Protein AF-A0A959XUA3-F1 (afdb_monomer_lite)

Sequence (259 aa):
MNTTRIDRTRAARWTVGLLYMLFHSSCERPHPEQGYLHAAVDSLYTHSLHRAKLDRQALWRQVDIQLTDTSTRAHSHAILNTLVNGIDRHSALYPPGAVRERLQPATDRALTYPFSCRLLKDRIALVRVDGFMNGDSLSCGLFADSLQRAVLDLHAQRPIGWLIDLRSNTGGNMYPALAGLGPLLGCGDLGWDALPDGTRQAWWYCRAADHPEGADHITLVRSPVVLPDTLPAVVLIGQRTGSGGEALAMSFIGRPRTR

Radius of gyration: 32.91 Å; chains: 1; bounding box: 73×59×124 Å

Secondary structure (DSSP, 8-state):
---------------------------PPPPTTHHHHHHHHHHHHHH-TTGGG--HHHHHHHHHHH--TT--HHHHHHHHHHHHHHH-SS-----HHHHHHHT----SS----SEEEEEPGGGEEEEEE--B----HHHHHHHHHHHHHHHHHHHHT--SEEEEE-TT---B--HHHHHHHHHHH-SEEEEEEEPTTS-EEEEEES-GGGSTTTTTT----SS----SS---EEEE--TT--THHHHHHHTTTT-TTB-

Foldseek 3Di:
DDDDDDDDDDDDDDDPDDPPPPPPPPPPPPQPCLVVLLVLLVVCLVADLCNVVDDSVVLSVQLVVQDDNPDDPVSSVVSSQVVQVVRDPPGGDDDPVRVCVLAPAPPPDPLDAQWDWDQDPQQEIEIEHAADADHPPVNLVCLLVVLLVSVVVSVVVPGQEYEYELARHLYHPLLSVCSNCDQQLDFFFLAWDQGSVRDTHTDTADQQVPYPVHPDRHHSDNDGDHDPDNHAYEYDYHPNQHDSSVSNVSSCVPRPNYD

pLDDT: mean 81.21, std 19.27, range [29.3, 98.56]

Structure (mmCIF, N/CA/C/O backbone):
data_AF-A0A959XUA3-F1
#
_entry.id   AF-A0A959XUA3-F1
#
loop_
_atom_site.group_PDB
_atom_site.id
_atom_site.type_symbol
_atom_site.label_atom_id
_atom_site.label_alt_id
_atom_site.label_comp_id
_atom_site.label_asym_id
_atom_site.label_entity_id
_atom_site.label_seq_id
_atom_site.pdbx_PDB_ins_code
_atom_site.Cartn_x
_atom_site.Cartn_y
_atom_site.Cartn_z
_atom_site.occupancy
_atom_site.B_iso_or_equiv
_atom_site.auth_seq_id
_atom_site.auth_comp_id
_atom_site.auth_asym_id
_atom_site.auth_atom_id
_atom_site.pdbx_PDB_model_num
ATOM 1 N N . MET A 1 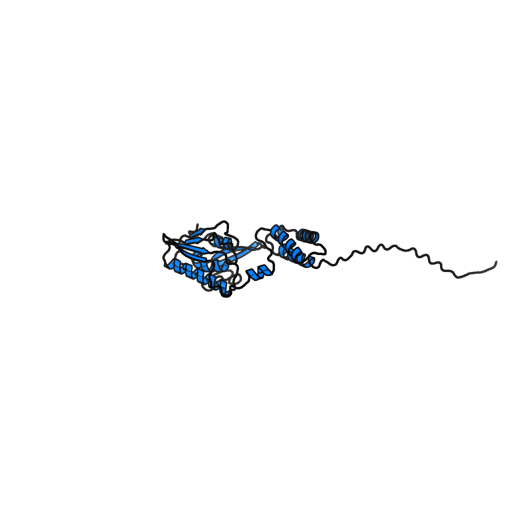1 ? 51.009 -44.092 -96.873 1.00 34.31 1 MET A N 1
ATOM 2 C CA . MET A 1 1 ? 52.476 -44.130 -96.689 1.00 34.31 1 MET A CA 1
ATOM 3 C C . MET A 1 1 ? 52.918 -42.779 -96.156 1.00 34.31 1 MET A C 1
ATOM 5 O O . MET A 1 1 ? 52.567 -41.800 -96.792 1.00 34.31 1 MET A O 1
ATOM 9 N N . ASN A 1 2 ? 53.664 -42.782 -95.040 1.00 32.38 2 ASN A N 1
ATOM 10 C CA . ASN A 1 2 ? 54.439 -41.674 -94.449 1.00 32.38 2 ASN A CA 1
ATOM 11 C C . ASN A 1 2 ? 53.681 -40.409 -94.000 1.00 32.38 2 ASN A C 1
ATOM 13 O O . ASN A 1 2 ? 52.844 -39.901 -94.723 1.00 32.38 2 ASN A O 1
ATOM 17 N N . THR A 1 3 ? 53.940 -39.740 -92.877 1.00 35.03 3 THR A N 1
ATOM 18 C CA . THR A 1 3 ? 54.674 -39.949 -91.610 1.00 35.03 3 THR A CA 1
ATOM 19 C C . THR A 1 3 ? 54.423 -38.650 -90.823 1.00 35.03 3 THR A C 1
ATOM 21 O O . THR A 1 3 ? 54.526 -37.576 -91.402 1.00 35.03 3 THR A O 1
ATOM 24 N N . THR A 1 4 ? 54.130 -38.759 -89.526 1.00 36.88 4 THR A N 1
ATOM 25 C CA . THR A 1 4 ? 54.671 -37.919 -88.433 1.00 36.88 4 THR A CA 1
ATOM 26 C C . THR A 1 4 ? 54.657 -36.379 -88.552 1.00 36.88 4 THR A C 1
ATOM 28 O O . THR A 1 4 ? 55.478 -35.802 -89.253 1.00 36.88 4 THR A O 1
ATOM 31 N N . ARG A 1 5 ? 53.929 -35.701 -87.648 1.00 35.62 5 ARG A N 1
ATOM 32 C CA . ARG A 1 5 ? 54.554 -34.884 -86.580 1.00 35.62 5 ARG A CA 1
ATOM 33 C C . ARG A 1 5 ? 53.536 -34.363 -85.564 1.00 35.62 5 ARG A C 1
ATOM 35 O O . ARG A 1 5 ? 52.609 -33.638 -85.895 1.00 35.62 5 ARG A O 1
ATOM 42 N N . ILE A 1 6 ? 53.781 -34.734 -84.312 1.00 36.62 6 ILE A N 1
ATOM 43 C CA . ILE A 1 6 ? 53.296 -34.058 -83.112 1.00 36.62 6 ILE A CA 1
ATOM 44 C C . ILE A 1 6 ? 54.138 -32.790 -82.959 1.00 36.62 6 ILE A C 1
ATOM 46 O O . ILE A 1 6 ? 55.366 -32.892 -82.965 1.00 36.62 6 ILE A O 1
ATOM 50 N N . ASP A 1 7 ? 53.497 -31.637 -82.779 1.00 38.50 7 ASP A N 1
ATOM 51 C CA . ASP A 1 7 ? 54.148 -30.459 -82.209 1.00 38.50 7 ASP A CA 1
ATOM 52 C C . ASP A 1 7 ? 53.402 -30.010 -80.949 1.00 38.50 7 ASP A C 1
ATOM 54 O O . ASP A 1 7 ? 52.170 -29.981 -80.888 1.00 38.50 7 ASP A O 1
ATOM 58 N N . ARG A 1 8 ? 54.187 -29.744 -79.907 1.00 36.44 8 ARG A N 1
ATOM 59 C CA . ARG A 1 8 ? 53.759 -29.290 -78.587 1.00 36.44 8 ARG A CA 1
ATOM 60 C C . ARG A 1 8 ? 53.860 -27.765 -78.558 1.00 36.44 8 ARG A C 1
ATOM 62 O O . ARG A 1 8 ? 54.691 -27.174 -79.226 1.00 36.44 8 ARG A O 1
ATOM 69 N N . THR A 1 9 ? 53.128 -27.166 -77.622 1.00 35.72 9 THR A N 1
ATOM 70 C CA . THR A 1 9 ? 53.248 -25.775 -77.140 1.00 35.72 9 THR A CA 1
ATOM 71 C C . THR A 1 9 ? 52.466 -24.699 -77.905 1.00 35.72 9 THR A C 1
ATOM 73 O O . THR A 1 9 ? 52.917 -24.115 -78.878 1.00 35.72 9 THR A O 1
ATOM 76 N N . ARG A 1 10 ? 51.322 -24.295 -77.340 1.00 36.25 10 ARG A N 1
ATOM 77 C CA . ARG A 1 10 ? 51.221 -23.050 -76.557 1.00 36.25 10 ARG A CA 1
ATOM 78 C C . ARG A 1 10 ? 49.874 -22.993 -75.840 1.00 36.25 10 ARG A C 1
ATOM 80 O O . ARG A 1 10 ? 48.814 -23.085 -76.445 1.00 36.25 10 ARG A O 1
ATOM 87 N N . ALA A 1 11 ? 49.956 -22.873 -74.520 1.00 35.47 11 ALA A N 1
ATOM 88 C CA . ALA A 1 11 ? 48.831 -22.663 -73.631 1.00 35.47 11 ALA A CA 1
ATOM 89 C C . ALA A 1 11 ? 48.226 -21.272 -73.868 1.00 35.47 11 ALA A C 1
ATOM 91 O O . ALA A 1 11 ? 48.918 -20.268 -73.716 1.00 35.47 11 ALA A O 1
ATOM 92 N N . ALA A 1 12 ? 46.934 -21.218 -74.179 1.00 35.31 12 ALA A N 1
ATOM 93 C CA . ALA A 1 12 ? 46.125 -20.014 -74.055 1.00 35.31 12 ALA A CA 1
ATOM 94 C C . ALA A 1 12 ? 45.038 -20.301 -73.016 1.00 35.31 12 ALA A C 1
ATOM 96 O O . ALA A 1 12 ? 44.055 -20.994 -73.274 1.00 35.31 12 ALA A O 1
ATOM 97 N N . ARG A 1 13 ? 45.294 -19.826 -71.796 1.00 32.19 13 ARG A N 1
ATOM 98 C CA . ARG A 1 13 ? 44.347 -19.806 -70.685 1.00 32.19 13 ARG A CA 1
ATOM 99 C C . ARG A 1 13 ? 43.226 -18.828 -71.035 1.00 32.19 13 ARG A C 1
ATOM 101 O O . ARG A 1 13 ? 43.488 -17.636 -71.138 1.00 32.19 13 ARG A O 1
ATOM 108 N N . TRP A 1 14 ? 41.999 -19.320 -71.157 1.00 29.30 14 TRP A N 1
ATOM 109 C CA . TRP A 1 14 ? 40.799 -18.492 -71.064 1.00 29.30 14 TRP A CA 1
ATOM 110 C C . TRP A 1 14 ? 40.029 -18.927 -69.827 1.00 29.30 14 TRP A C 1
ATOM 112 O O . TRP A 1 14 ? 39.285 -19.903 -69.825 1.00 29.30 14 TRP A O 1
ATOM 122 N N . THR A 1 15 ? 40.300 -18.219 -68.737 1.00 30.59 15 THR A N 1
ATOM 123 C CA . THR A 1 15 ? 39.572 -18.313 -67.478 1.00 30.59 15 THR A CA 1
ATOM 124 C C . THR A 1 15 ? 38.251 -17.570 -67.671 1.00 30.59 15 THR A C 1
ATOM 126 O O . THR A 1 15 ? 38.231 -16.342 -67.705 1.00 30.59 15 THR A O 1
ATOM 129 N N . VAL A 1 16 ? 37.148 -18.297 -67.843 1.00 35.12 16 VAL A N 1
ATOM 130 C CA . VAL A 1 16 ? 35.806 -17.707 -67.757 1.00 35.12 16 VAL A CA 1
ATOM 131 C C . VAL A 1 16 ? 35.557 -17.404 -66.282 1.00 35.12 16 VAL A C 1
ATOM 133 O O . VAL A 1 16 ? 35.448 -18.312 -65.459 1.00 35.12 16 VAL A O 1
ATOM 136 N N . GLY A 1 17 ? 35.577 -16.117 -65.940 1.00 29.42 17 GLY A N 1
ATOM 137 C CA . GLY A 1 17 ? 35.373 -15.624 -64.584 1.00 29.42 17 GLY A CA 1
ATOM 138 C C . GLY A 1 17 ? 33.945 -15.880 -64.116 1.00 29.42 17 GLY A C 1
ATOM 139 O O . GLY A 1 17 ? 32.999 -15.297 -64.640 1.00 29.42 17 GLY A O 1
ATOM 140 N N . LEU A 1 18 ? 33.803 -16.734 -63.103 1.00 31.31 18 LEU A N 1
ATOM 141 C CA . LEU A 1 18 ? 32.608 -16.799 -62.273 1.00 31.31 18 LEU A CA 1
ATOM 142 C C . LEU A 1 18 ? 32.546 -15.495 -61.464 1.00 31.31 18 LEU A C 1
ATOM 144 O O . LEU A 1 18 ? 33.343 -15.286 -60.548 1.00 31.31 18 LEU A O 1
ATOM 148 N N . LEU A 1 19 ? 31.622 -14.601 -61.811 1.00 31.19 19 LEU A N 1
ATOM 149 C CA . LEU A 1 19 ? 31.290 -13.445 -60.985 1.00 31.19 19 LEU A CA 1
ATOM 150 C C . LEU A 1 19 ? 30.537 -13.958 -59.748 1.00 31.19 19 LEU A C 1
ATOM 152 O O . LEU A 1 19 ? 29.314 -14.068 -59.749 1.00 31.19 19 LEU A O 1
ATOM 156 N N . TYR A 1 20 ? 31.271 -14.316 -58.695 1.00 30.88 20 TYR A N 1
ATOM 157 C CA . TYR A 1 20 ? 30.694 -14.483 -57.364 1.00 30.88 20 TYR A CA 1
ATOM 158 C C . TYR A 1 20 ? 30.266 -13.090 -56.884 1.00 30.88 20 TYR A C 1
ATOM 160 O O . TYR A 1 20 ? 31.080 -12.319 -56.375 1.00 30.88 20 TYR A O 1
ATOM 168 N N . MET A 1 21 ? 28.988 -12.743 -57.058 1.00 34.41 21 MET A N 1
ATOM 169 C CA . MET A 1 21 ? 28.372 -11.714 -56.223 1.00 34.41 21 MET A CA 1
ATOM 170 C C . MET A 1 21 ? 28.338 -12.265 -54.798 1.00 34.41 21 MET A C 1
ATOM 172 O O . MET A 1 21 ? 27.413 -12.968 -54.398 1.00 34.41 21 MET A O 1
ATOM 176 N N . LEU A 1 22 ? 29.396 -11.980 -54.041 1.00 35.81 22 LEU A N 1
ATOM 177 C CA . LEU A 1 22 ? 29.378 -12.075 -52.593 1.00 35.81 22 LEU A CA 1
ATOM 178 C C . LEU A 1 22 ? 28.362 -11.042 -52.102 1.00 35.81 22 LEU A C 1
ATOM 180 O O . LEU A 1 22 ? 28.704 -9.876 -51.908 1.00 35.81 22 LEU A O 1
ATOM 184 N N . PHE A 1 23 ? 27.116 -11.471 -51.891 1.00 37.84 23 PHE A N 1
ATOM 185 C CA . PHE A 1 23 ? 26.279 -10.837 -50.885 1.00 37.84 23 PHE A CA 1
ATOM 186 C C . PHE A 1 23 ? 27.054 -10.955 -49.574 1.00 37.84 23 PHE A C 1
ATOM 188 O O . PHE A 1 23 ? 27.059 -11.997 -48.923 1.00 37.84 23 PHE A O 1
ATOM 195 N N . HIS A 1 24 ? 27.776 -9.895 -49.219 1.00 39.16 24 HIS A N 1
ATOM 196 C CA . HIS A 1 24 ? 28.135 -9.675 -47.836 1.00 39.16 24 HIS A CA 1
ATOM 197 C C . HIS A 1 24 ? 26.801 -9.479 -47.124 1.00 39.16 24 HIS A C 1
ATOM 199 O O . HIS A 1 24 ? 26.253 -8.381 -47.102 1.00 39.16 24 HIS A O 1
ATOM 205 N N . SER A 1 25 ? 26.248 -10.558 -46.570 1.00 45.44 25 SER A N 1
ATOM 206 C CA . SER A 1 25 ? 25.481 -10.424 -45.344 1.00 45.44 25 SER A CA 1
ATOM 207 C C . SER A 1 25 ? 26.453 -9.795 -44.362 1.00 45.44 25 SER A C 1
ATOM 209 O O . SER A 1 25 ? 27.288 -10.482 -43.772 1.00 45.44 25 SER A O 1
ATOM 211 N N . SER A 1 26 ? 26.427 -8.466 -44.287 1.00 45.19 26 SER A N 1
ATOM 212 C CA . SER A 1 26 ? 27.006 -7.729 -43.185 1.00 45.19 26 SER A CA 1
ATOM 213 C C . SER A 1 26 ? 26.464 -8.413 -41.944 1.00 45.19 26 SER A C 1
ATOM 215 O O . SER A 1 26 ? 25.271 -8.345 -41.660 1.00 45.19 26 SER A O 1
ATOM 217 N N . CYS A 1 27 ? 27.313 -9.161 -41.248 1.00 48.88 27 CYS A N 1
ATOM 218 C CA . CYS A 1 27 ? 27.027 -9.538 -39.881 1.00 48.88 27 CYS A CA 1
ATOM 219 C C . CYS A 1 27 ? 27.139 -8.223 -39.106 1.00 48.88 27 CYS A C 1
ATOM 221 O O . CYS A 1 27 ? 28.194 -7.917 -38.548 1.00 48.88 27 CYS A O 1
ATOM 223 N N . GLU A 1 28 ? 26.111 -7.375 -39.214 1.00 59.19 28 GLU A N 1
ATOM 224 C CA . GLU A 1 28 ? 25.982 -6.167 -38.417 1.00 59.19 28 GLU A CA 1
ATOM 225 C C . GLU A 1 28 ? 26.129 -6.622 -36.975 1.00 59.19 28 GLU A C 1
ATOM 227 O O . GLU A 1 28 ? 25.397 -7.491 -36.492 1.00 59.19 28 GLU A O 1
ATOM 232 N N . ARG A 1 29 ? 27.181 -6.137 -36.313 1.00 62.31 29 ARG A N 1
ATOM 233 C CA . ARG A 1 29 ? 27.349 -6.432 -34.897 1.00 62.31 29 ARG A CA 1
ATOM 234 C C . ARG A 1 29 ? 26.120 -5.853 -34.197 1.00 62.31 29 ARG A C 1
ATOM 236 O O . ARG A 1 29 ? 25.813 -4.690 -34.460 1.00 62.31 29 ARG A O 1
ATOM 243 N N . PRO A 1 30 ? 25.446 -6.623 -33.325 1.00 68.38 30 PRO A N 1
ATOM 244 C CA . PRO A 1 30 ? 24.307 -6.121 -32.572 1.00 68.38 30 PRO A CA 1
ATOM 245 C C . PRO A 1 30 ? 24.673 -4.791 -31.920 1.00 68.38 30 PRO A C 1
ATOM 247 O O . PRO A 1 30 ? 25.758 -4.675 -31.336 1.00 68.38 30 PRO A O 1
ATOM 250 N N . HIS A 1 31 ? 23.795 -3.792 -32.032 1.00 77.06 31 HIS A N 1
ATOM 251 C CA . HIS A 1 31 ? 24.018 -2.506 -31.379 1.00 77.06 31 HIS A CA 1
ATOM 252 C C . HIS A 1 31 ? 24.284 -2.761 -29.879 1.00 77.06 31 HIS A C 1
ATOM 254 O O . HIS A 1 31 ? 23.553 -3.549 -29.273 1.00 77.06 31 HIS A O 1
ATOM 260 N N . PRO A 1 32 ? 25.288 -2.131 -29.236 1.00 80.38 32 PRO A N 1
ATOM 261 C CA . PRO A 1 32 ? 25.652 -2.440 -27.846 1.00 80.38 32 PRO A CA 1
ATOM 262 C C . PRO A 1 32 ? 24.484 -2.338 -26.852 1.00 80.38 32 PRO A C 1
ATOM 264 O O . PRO A 1 32 ? 24.425 -3.066 -25.862 1.00 80.38 32 PRO A O 1
ATOM 267 N N . GLU A 1 33 ? 23.525 -1.453 -27.132 1.00 89.12 33 GLU A N 1
ATOM 268 C CA . GLU A 1 33 ? 22.308 -1.280 -26.329 1.00 89.12 33 GLU A CA 1
ATOM 269 C C . GLU A 1 33 ? 21.193 -2.295 -26.641 1.00 89.12 33 GLU A C 1
ATOM 271 O O . GLU A 1 33 ? 20.308 -2.485 -25.809 1.00 89.12 33 GLU A O 1
ATOM 276 N N . GLN A 1 34 ? 21.226 -2.974 -27.793 1.00 90.31 34 GLN A N 1
ATOM 277 C CA . GLN A 1 34 ? 20.182 -3.919 -28.204 1.00 90.31 34 GLN A CA 1
ATOM 278 C C . GLN A 1 34 ? 20.060 -5.075 -27.212 1.00 90.31 34 GLN A C 1
ATOM 280 O O . GLN A 1 34 ? 18.968 -5.360 -26.728 1.00 90.31 34 GLN A O 1
ATOM 285 N N . GLY A 1 35 ? 21.191 -5.673 -26.821 1.00 90.44 35 GLY A N 1
ATOM 286 C CA . GLY A 1 35 ? 21.201 -6.751 -25.829 1.00 90.44 35 GLY A CA 1
ATOM 287 C C . GLY A 1 35 ? 20.633 -6.317 -24.473 1.00 90.44 35 GLY A C 1
ATOM 288 O O . GLY A 1 35 ? 19.910 -7.077 -23.835 1.00 90.44 35 GLY A O 1
ATOM 289 N N . TYR A 1 36 ? 20.893 -5.074 -24.054 1.00 90.56 36 TYR A N 1
ATOM 290 C CA . TYR A 1 36 ? 20.319 -4.521 -22.826 1.00 90.56 36 TYR A CA 1
ATOM 291 C C . TYR A 1 36 ? 18.796 -4.363 -22.918 1.00 90.56 36 TYR A C 1
ATOM 293 O O . TYR A 1 36 ? 18.078 -4.757 -21.999 1.00 90.56 36 TYR A O 1
ATOM 301 N N . LEU A 1 37 ? 18.297 -3.807 -24.023 1.00 93.56 37 LEU A N 1
ATOM 302 C CA . LEU A 1 37 ? 16.865 -3.594 -24.222 1.00 93.56 37 LEU A CA 1
ATOM 303 C C . LEU A 1 37 ? 16.107 -4.916 -24.377 1.00 93.56 37 LEU A C 1
ATOM 305 O O . LEU A 1 37 ? 15.034 -5.071 -23.796 1.00 93.56 37 LEU A O 1
ATOM 309 N N . HIS A 1 38 ? 16.672 -5.890 -25.094 1.00 94.62 38 HIS A N 1
ATOM 310 C CA . HIS A 1 38 ? 16.084 -7.225 -25.221 1.00 94.62 38 HIS A CA 1
ATOM 311 C C . HIS A 1 38 ? 16.020 -7.940 -23.872 1.00 94.62 38 HIS A C 1
ATOM 313 O O . HIS A 1 38 ? 14.965 -8.466 -23.532 1.00 94.62 38 HIS A O 1
ATOM 319 N N . ALA A 1 39 ? 17.080 -7.875 -23.059 1.00 93.00 39 ALA A N 1
ATOM 320 C CA . ALA A 1 39 ? 17.069 -8.433 -21.705 1.00 93.00 39 ALA A CA 1
ATOM 321 C C . ALA A 1 39 ? 16.018 -7.763 -20.798 1.00 93.00 39 ALA A C 1
ATOM 323 O O . ALA A 1 39 ? 15.366 -8.432 -19.994 1.00 93.00 39 ALA A O 1
ATOM 324 N N . ALA A 1 40 ? 15.807 -6.451 -20.940 1.00 92.44 40 ALA A N 1
ATOM 325 C CA . ALA A 1 40 ? 14.754 -5.745 -20.215 1.00 92.44 40 ALA A CA 1
ATOM 326 C C . ALA A 1 40 ? 13.347 -6.182 -20.665 1.00 92.44 40 ALA A C 1
ATOM 328 O O . ALA A 1 40 ? 12.490 -6.432 -19.817 1.00 92.44 40 ALA A O 1
ATOM 329 N N . VAL A 1 41 ? 13.116 -6.345 -21.974 1.00 94.06 41 VAL A N 1
ATOM 330 C CA . VAL A 1 41 ? 11.865 -6.911 -22.517 1.00 94.06 41 VAL A CA 1
ATOM 331 C C . VAL A 1 41 ? 11.640 -8.339 -22.014 1.00 94.06 41 VAL A C 1
ATOM 333 O O . VAL A 1 41 ? 10.515 -8.699 -21.673 1.00 94.06 41 VAL A O 1
ATOM 336 N N . ASP A 1 42 ? 12.696 -9.141 -21.907 1.00 94.00 42 ASP A N 1
ATOM 337 C CA . ASP A 1 42 ? 12.614 -10.517 -21.416 1.00 94.00 42 ASP A CA 1
ATOM 338 C C . ASP A 1 42 ? 12.193 -10.581 -19.955 1.00 94.00 42 ASP A C 1
ATOM 340 O O . ASP A 1 42 ? 11.323 -11.374 -19.591 1.00 94.00 42 ASP A O 1
ATOM 344 N N . SER A 1 43 ? 12.778 -9.720 -19.123 1.00 91.50 43 SER A N 1
ATOM 345 C CA . SER A 1 43 ? 12.394 -9.584 -17.721 1.00 91.50 43 SER A CA 1
ATOM 346 C C . SER A 1 43 ? 10.932 -9.144 -17.599 1.00 91.50 43 SER A C 1
ATOM 348 O O . SER A 1 43 ? 10.146 -9.775 -16.891 1.00 91.50 43 SER A O 1
ATOM 350 N N . LEU A 1 44 ? 10.534 -8.132 -18.372 1.00 89.69 44 LEU A N 1
ATOM 351 C CA . LEU A 1 44 ? 9.167 -7.622 -18.409 1.00 89.69 44 LEU A CA 1
ATOM 352 C C . LEU A 1 44 ? 8.161 -8.708 -18.809 1.00 89.69 44 LEU A C 1
ATOM 354 O O . LEU A 1 44 ? 7.152 -8.895 -18.135 1.00 89.69 44 LEU A O 1
ATOM 358 N N . TYR A 1 45 ? 8.462 -9.477 -19.855 1.00 90.62 45 TYR A N 1
ATOM 359 C CA . TYR A 1 45 ? 7.631 -10.595 -20.294 1.00 90.62 45 TYR A CA 1
ATOM 360 C C . TYR A 1 45 ? 7.556 -11.711 -19.243 1.00 90.62 45 TYR A C 1
ATOM 362 O O . TYR A 1 45 ? 6.484 -12.256 -18.991 1.00 90.62 45 TYR A O 1
ATOM 370 N N . THR A 1 46 ? 8.680 -12.049 -18.610 1.00 89.06 46 THR A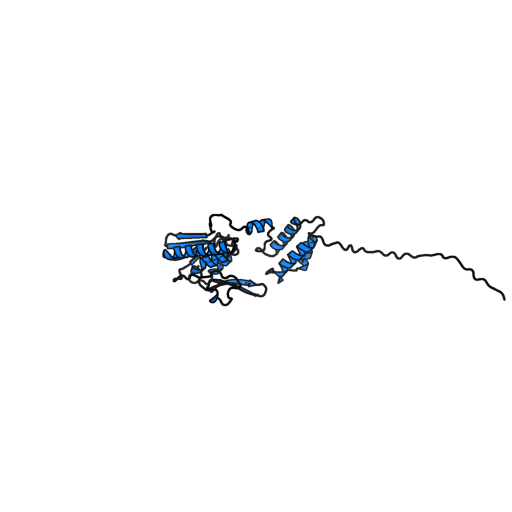 N 1
ATOM 371 C CA . THR A 1 46 ? 8.759 -13.153 -17.640 1.00 89.06 46 THR A CA 1
ATOM 372 C C . THR A 1 46 ? 7.948 -12.863 -16.377 1.00 89.06 46 THR A C 1
ATOM 374 O O . THR A 1 46 ? 7.256 -13.751 -15.869 1.00 89.06 46 THR A O 1
ATOM 377 N N . HIS A 1 47 ? 8.004 -11.623 -15.885 1.00 86.88 47 HIS A N 1
ATOM 378 C CA . HIS A 1 47 ? 7.454 -11.250 -14.580 1.00 86.88 47 HIS A CA 1
ATOM 379 C C . HIS A 1 47 ? 6.128 -10.480 -14.641 1.00 86.88 47 HIS A C 1
ATOM 381 O O . HIS A 1 47 ? 5.475 -10.337 -13.610 1.00 86.88 47 HIS A O 1
ATOM 387 N N . SER A 1 48 ? 5.691 -9.999 -15.810 1.00 88.06 48 SER A N 1
ATOM 388 C CA . SER A 1 48 ? 4.425 -9.266 -15.915 1.00 88.06 48 SER A CA 1
ATOM 389 C C . SER A 1 48 ? 3.216 -10.157 -15.608 1.00 88.06 48 SER A C 1
ATOM 391 O O . SER A 1 48 ? 3.048 -11.239 -16.177 1.00 88.06 48 SER A O 1
ATOM 393 N N . LEU A 1 49 ? 2.289 -9.638 -14.795 1.00 86.31 49 LEU A N 1
ATOM 394 C CA . LEU A 1 49 ? 0.951 -10.217 -14.607 1.00 86.31 49 LEU A CA 1
ATOM 395 C C . LEU A 1 49 ? 0.163 -10.299 -15.924 1.00 86.31 49 LEU A C 1
ATOM 397 O O . LEU A 1 49 ? -0.735 -11.126 -16.077 1.00 86.31 49 LEU A O 1
ATOM 401 N N . HIS A 1 50 ? 0.503 -9.459 -16.901 1.00 87.19 50 HIS A N 1
ATOM 402 C CA . HIS A 1 50 ? -0.131 -9.418 -18.212 1.00 87.19 50 HIS A CA 1
ATOM 403 C C . HIS A 1 50 ? 0.632 -10.203 -19.280 1.00 87.19 50 HIS A C 1
ATOM 405 O O . HIS A 1 50 ? 0.259 -10.116 -20.447 1.00 87.19 50 HIS A O 1
ATOM 411 N N . ARG A 1 51 ? 1.635 -11.017 -18.913 1.00 87.06 51 ARG A N 1
ATOM 412 C CA . ARG A 1 51 ? 2.489 -11.772 -19.853 1.00 87.06 51 ARG A CA 1
ATOM 413 C C . ARG A 1 51 ? 1.733 -12.522 -20.950 1.00 87.06 51 ARG A C 1
ATOM 415 O O . ARG A 1 51 ? 2.169 -12.526 -22.090 1.00 87.06 51 ARG A O 1
ATOM 422 N N . ALA A 1 52 ? 0.566 -13.092 -20.635 1.00 88.06 52 ALA A N 1
ATOM 423 C CA . ALA A 1 52 ? -0.257 -13.835 -21.594 1.00 88.06 52 ALA A CA 1
ATOM 424 C C . ALA A 1 52 ? -0.843 -12.961 -22.722 1.00 88.06 52 ALA A C 1
ATOM 426 O O . ALA A 1 52 ? -1.302 -13.487 -23.730 1.00 88.06 52 ALA A O 1
ATOM 427 N N . LYS A 1 53 ? -0.857 -11.635 -22.545 1.00 88.38 53 LYS A N 1
ATOM 428 C CA . LYS A 1 53 ? -1.314 -10.645 -23.530 1.00 88.38 53 LYS A CA 1
ATOM 429 C C . LYS A 1 53 ? -0.157 -9.971 -24.271 1.00 88.38 53 LYS A C 1
ATOM 431 O O . LYS A 1 53 ? -0.407 -9.160 -25.158 1.00 88.38 53 LYS A O 1
ATOM 436 N N . LEU A 1 54 ? 1.087 -10.250 -23.884 1.00 90.75 54 LEU A N 1
ATOM 437 C CA . LEU A 1 54 ? 2.269 -9.652 -24.489 1.00 90.75 54 LEU A CA 1
ATOM 438 C C . LEU A 1 54 ? 2.783 -10.550 -25.617 1.00 90.75 54 LEU A C 1
ATOM 440 O O . LEU A 1 54 ? 2.823 -11.768 -25.482 1.00 90.75 54 LEU A O 1
ATOM 444 N N . ASP A 1 55 ? 3.233 -9.941 -26.712 1.00 93.56 55 ASP A N 1
ATOM 445 C CA . ASP A 1 55 ? 4.017 -10.619 -27.745 1.00 93.56 55 ASP A CA 1
ATOM 446 C C . ASP A 1 55 ? 5.475 -10.175 -27.599 1.00 93.56 55 ASP A C 1
ATOM 448 O O . ASP A 1 55 ? 5.852 -9.063 -27.977 1.00 93.56 55 ASP A O 1
ATOM 452 N N . ARG A 1 56 ? 6.302 -11.056 -27.027 1.00 94.38 56 ARG A N 1
ATOM 453 C CA . ARG A 1 56 ? 7.728 -10.796 -26.785 1.00 94.38 56 ARG A CA 1
ATOM 454 C C . ARG A 1 56 ? 8.472 -10.428 -28.069 1.00 94.38 56 ARG A C 1
ATOM 456 O O . ARG A 1 56 ? 9.284 -9.507 -28.059 1.00 94.38 56 ARG A O 1
ATOM 463 N N . GLN A 1 57 ? 8.180 -11.106 -29.178 1.00 95.19 57 GLN A N 1
ATOM 464 C CA . GLN A 1 57 ? 8.861 -10.855 -30.445 1.00 95.19 57 GLN A CA 1
ATOM 465 C C . GLN A 1 57 ? 8.402 -9.535 -31.076 1.00 95.19 57 GLN A C 1
ATOM 467 O O . GLN A 1 57 ? 9.195 -8.840 -31.712 1.00 95.19 57 GLN A O 1
ATOM 472 N N . ALA A 1 58 ? 7.135 -9.153 -30.904 1.00 94.12 58 ALA A N 1
ATOM 473 C CA . ALA A 1 58 ? 6.668 -7.823 -31.287 1.00 94.12 58 ALA A CA 1
ATOM 474 C C . ALA A 1 58 ? 7.328 -6.715 -30.449 1.00 94.12 58 ALA A C 1
ATOM 476 O O . ALA A 1 58 ? 7.741 -5.708 -31.020 1.00 94.12 58 ALA A O 1
ATOM 477 N N . LEU A 1 59 ? 7.489 -6.912 -29.136 1.00 93.62 59 LEU A N 1
ATOM 478 C CA . LEU A 1 59 ? 8.165 -5.951 -28.254 1.00 93.62 59 LEU A CA 1
ATOM 479 C C . LEU A 1 59 ? 9.645 -5.774 -28.623 1.00 93.62 59 LEU A C 1
ATOM 481 O O . LEU A 1 59 ? 10.117 -4.642 -28.712 1.00 93.62 59 LEU A O 1
ATOM 485 N N . TRP A 1 60 ? 10.367 -6.860 -28.919 1.00 94.56 60 TRP A N 1
ATOM 486 C CA . TRP A 1 60 ? 11.733 -6.767 -29.447 1.00 94.56 60 TRP A CA 1
ATOM 487 C C . TRP A 1 60 ? 11.796 -5.991 -30.765 1.00 94.56 60 TRP A C 1
ATOM 489 O O . TRP A 1 60 ? 12.606 -5.080 -30.894 1.00 94.56 60 TRP A O 1
ATOM 499 N N . ARG A 1 61 ? 10.890 -6.259 -31.715 1.00 94.44 61 ARG A N 1
ATOM 500 C CA . ARG A 1 61 ? 10.839 -5.496 -32.976 1.00 94.44 61 ARG A CA 1
ATOM 501 C C . ARG A 1 61 ? 10.558 -4.008 -32.753 1.00 94.44 61 ARG A C 1
ATOM 503 O O . ARG A 1 61 ? 11.140 -3.175 -33.440 1.00 94.44 61 ARG A O 1
ATOM 510 N N . GLN A 1 62 ? 9.688 -3.659 -31.802 1.00 91.69 62 GLN A N 1
ATOM 511 C CA . GLN A 1 62 ? 9.429 -2.259 -31.442 1.00 91.69 62 GLN A CA 1
ATOM 512 C C . GLN A 1 62 ? 10.670 -1.565 -30.877 1.00 91.69 62 GLN A C 1
ATOM 514 O O . GLN A 1 62 ? 10.883 -0.388 -31.164 1.00 91.69 62 GLN A O 1
ATOM 519 N N . VAL A 1 63 ? 11.471 -2.278 -30.083 1.00 93.25 63 VAL A N 1
ATOM 520 C CA . VAL A 1 63 ? 12.774 -1.797 -29.610 1.00 93.25 63 VAL A CA 1
ATOM 521 C C . VAL A 1 63 ? 13.720 -1.580 -30.788 1.00 93.25 63 VAL A C 1
ATOM 523 O O . VAL A 1 63 ? 14.287 -0.500 -30.916 1.00 93.25 63 VAL A O 1
ATOM 526 N N . ASP A 1 64 ? 13.862 -2.582 -31.656 1.00 92.62 64 ASP A N 1
ATOM 527 C CA . ASP A 1 64 ? 14.845 -2.568 -32.742 1.00 92.62 64 ASP A CA 1
ATOM 528 C C . ASP A 1 64 ? 14.589 -1.432 -33.740 1.00 92.62 64 ASP A C 1
ATOM 530 O O . ASP A 1 64 ? 15.529 -0.771 -34.166 1.00 92.62 64 ASP A O 1
ATOM 534 N N . ILE A 1 65 ? 13.322 -1.137 -34.056 1.00 92.88 65 ILE A N 1
ATOM 535 C CA . ILE A 1 65 ? 12.944 -0.030 -34.956 1.00 92.88 65 ILE A CA 1
ATOM 536 C C . ILE A 1 65 ? 13.275 1.349 -34.356 1.00 92.88 65 ILE A C 1
ATOM 538 O O . ILE A 1 65 ? 13.468 2.313 -35.095 1.00 92.88 65 ILE A O 1
ATOM 542 N N . GLN A 1 66 ? 13.326 1.465 -33.027 1.00 91.88 66 GLN A N 1
ATOM 543 C CA . GLN A 1 66 ? 13.660 2.717 -32.339 1.00 91.88 66 GLN A CA 1
ATOM 544 C C . GLN A 1 66 ? 15.167 2.891 -32.122 1.00 91.88 66 GLN A C 1
ATOM 546 O O . GLN A 1 66 ? 15.609 3.985 -31.773 1.00 91.88 66 GLN A O 1
ATOM 551 N N . LEU A 1 67 ? 15.965 1.840 -32.324 1.00 91.06 67 LEU A N 1
ATOM 552 C CA . LEU A 1 67 ? 17.413 1.926 -32.224 1.00 91.06 67 LEU A CA 1
ATOM 553 C C . LEU A 1 67 ? 18.016 2.548 -33.484 1.00 91.06 67 LEU A C 1
ATOM 555 O O . LEU A 1 67 ? 17.668 2.233 -34.616 1.00 91.06 67 LEU A O 1
ATOM 559 N N . THR A 1 68 ? 18.984 3.422 -33.252 1.00 86.56 68 THR A N 1
ATOM 560 C CA . THR A 1 68 ? 19.869 4.001 -34.267 1.00 86.56 68 THR A CA 1
ATOM 561 C C . THR A 1 68 ? 21.316 3.824 -33.825 1.00 86.56 68 THR A C 1
ATOM 563 O O . THR A 1 68 ? 21.567 3.698 -32.626 1.00 86.56 68 THR A O 1
ATOM 566 N N . ASP A 1 69 ? 22.275 3.908 -34.749 1.00 84.25 69 ASP A N 1
ATOM 567 C CA . ASP A 1 69 ? 23.715 3.758 -34.458 1.00 84.25 69 ASP A CA 1
ATOM 568 C C . ASP A 1 69 ? 24.260 4.738 -33.405 1.00 84.25 69 ASP A C 1
ATOM 570 O O . ASP A 1 69 ? 25.317 4.520 -32.818 1.00 84.25 69 ASP A O 1
ATOM 574 N N . THR A 1 70 ? 23.544 5.836 -33.156 1.00 84.94 70 THR A N 1
ATOM 575 C CA . THR A 1 70 ? 23.902 6.862 -32.168 1.00 84.94 70 THR A CA 1
ATOM 576 C C . THR A 1 70 ? 23.126 6.722 -30.857 1.00 84.94 70 THR A C 1
ATOM 578 O O . THR A 1 70 ? 23.115 7.649 -30.043 1.00 84.94 70 THR A O 1
ATOM 581 N N . SER A 1 71 ? 22.412 5.614 -30.652 1.00 88.38 71 SER A N 1
ATOM 582 C CA . SER A 1 71 ? 21.572 5.426 -29.472 1.00 88.38 71 SER A CA 1
ATOM 583 C C . SER A 1 71 ? 22.411 5.299 -28.206 1.00 88.38 71 SER A C 1
ATOM 585 O O . SER A 1 71 ? 23.307 4.468 -28.089 1.00 88.38 71 SER A O 1
ATOM 587 N N . THR A 1 72 ? 22.095 6.142 -27.227 1.00 90.06 72 THR A N 1
ATOM 588 C CA . THR A 1 72 ? 22.765 6.173 -25.924 1.00 90.06 72 THR A CA 1
ATOM 589 C C . THR A 1 72 ? 21.955 5.417 -24.876 1.00 90.06 72 THR A C 1
ATOM 591 O O . THR A 1 72 ? 20.762 5.177 -25.053 1.00 90.06 72 THR A O 1
ATOM 594 N N . ARG A 1 73 ? 22.556 5.148 -23.709 1.00 88.31 73 ARG A N 1
ATOM 595 C CA . ARG A 1 73 ? 21.838 4.594 -22.548 1.00 88.31 73 ARG A CA 1
ATOM 596 C C . ARG A 1 73 ? 20.594 5.408 -22.169 1.00 88.31 73 ARG A C 1
ATOM 598 O O . ARG A 1 73 ? 19.580 4.835 -21.783 1.00 88.31 73 ARG A O 1
ATOM 605 N N . ALA A 1 74 ? 20.658 6.736 -22.280 1.00 88.75 74 ALA A N 1
ATOM 606 C CA . ALA A 1 74 ? 19.517 7.606 -21.999 1.00 88.75 74 ALA A CA 1
ATOM 607 C C . ALA A 1 74 ? 18.378 7.387 -23.009 1.00 88.75 74 ALA A C 1
ATOM 609 O O . ALA A 1 74 ? 17.215 7.334 -22.611 1.00 88.75 74 ALA A O 1
ATOM 610 N N . HIS A 1 75 ? 18.714 7.187 -24.290 1.00 91.44 75 HIS A N 1
ATOM 611 C CA . HIS A 1 75 ? 17.734 6.824 -25.314 1.00 91.44 75 HIS A CA 1
ATOM 612 C C . HIS A 1 75 ? 17.108 5.452 -25.020 1.00 91.44 75 HIS A C 1
ATOM 614 O O . HIS A 1 75 ? 15.886 5.335 -25.001 1.00 91.44 75 HIS A O 1
ATOM 620 N N . SER A 1 76 ? 17.922 4.450 -24.667 1.00 91.69 76 SER A N 1
ATOM 621 C CA . SER A 1 76 ? 17.450 3.123 -24.248 1.00 91.69 76 SER A CA 1
ATOM 622 C C . SER A 1 76 ? 16.446 3.207 -23.090 1.00 91.69 76 SER A C 1
ATOM 624 O O . SER A 1 76 ? 15.381 2.596 -23.133 1.00 91.69 76 SER A O 1
ATOM 626 N N . HIS A 1 77 ? 16.738 4.011 -22.064 1.00 90.88 77 HIS A N 1
ATOM 627 C CA . HIS A 1 77 ? 15.816 4.231 -20.945 1.00 90.88 77 HIS A CA 1
ATOM 628 C C . HIS A 1 77 ? 14.506 4.911 -21.369 1.00 90.88 77 HIS A C 1
ATOM 630 O O . HIS A 1 77 ? 13.458 4.572 -20.825 1.00 90.88 77 HIS A O 1
ATOM 636 N N . ALA A 1 78 ? 14.537 5.840 -22.329 1.00 91.69 78 ALA A N 1
ATOM 637 C CA . ALA A 1 78 ? 13.325 6.463 -22.862 1.00 91.69 78 ALA A CA 1
ATOM 638 C C . ALA A 1 78 ? 12.441 5.450 -23.617 1.00 91.69 78 ALA A C 1
ATOM 640 O O . ALA A 1 78 ? 11.221 5.432 -23.417 1.00 91.69 78 ALA A O 1
ATOM 641 N N . ILE A 1 79 ? 13.053 4.559 -24.409 1.00 93.44 79 ILE A N 1
ATOM 642 C CA . ILE A 1 79 ? 12.358 3.450 -25.084 1.00 93.44 79 ILE A CA 1
ATOM 643 C C . ILE A 1 79 ? 11.704 2.533 -24.039 1.00 93.44 79 ILE A C 1
ATOM 645 O O . ILE A 1 79 ? 10.499 2.290 -24.096 1.00 93.44 79 ILE A O 1
ATOM 649 N N . LEU A 1 80 ? 12.466 2.081 -23.034 1.00 92.31 80 LEU A N 1
ATOM 650 C CA . LEU A 1 80 ? 11.939 1.209 -21.977 1.00 92.31 80 LEU A CA 1
ATOM 651 C C . LEU A 1 80 ? 10.829 1.871 -21.165 1.00 92.31 80 LEU A C 1
ATOM 653 O O . LEU A 1 80 ? 9.840 1.218 -20.853 1.00 92.31 80 LEU A O 1
ATOM 657 N N . ASN A 1 81 ? 10.961 3.156 -20.836 1.00 91.94 81 ASN A N 1
ATOM 658 C CA . ASN A 1 81 ? 9.928 3.874 -20.099 1.00 91.94 81 ASN A CA 1
ATOM 659 C C . ASN A 1 81 ? 8.609 3.919 -20.888 1.00 91.94 81 ASN A C 1
ATOM 661 O O . ASN A 1 81 ? 7.544 3.699 -20.319 1.00 91.94 81 ASN A O 1
ATOM 665 N N . THR A 1 82 ? 8.674 4.139 -22.203 1.00 91.75 82 THR A N 1
ATOM 666 C CA . THR A 1 82 ? 7.496 4.073 -23.084 1.00 91.75 82 THR A CA 1
ATOM 667 C C . THR A 1 82 ? 6.867 2.679 -23.078 1.00 91.75 82 THR A C 1
ATOM 669 O O . THR A 1 82 ? 5.654 2.562 -22.919 1.00 91.75 82 THR A O 1
ATOM 672 N N . LEU A 1 83 ? 7.682 1.624 -23.193 1.00 91.06 83 LEU A N 1
ATOM 673 C CA . LEU A 1 83 ? 7.204 0.237 -23.188 1.00 91.06 83 LEU A CA 1
ATOM 674 C C . LEU A 1 83 ? 6.538 -0.143 -21.861 1.00 91.06 83 LEU A C 1
ATOM 676 O O . LEU A 1 83 ? 5.434 -0.679 -21.866 1.00 91.06 83 LEU A O 1
ATOM 680 N N . VAL A 1 84 ? 7.174 0.171 -20.730 1.00 91.50 84 VAL A N 1
ATOM 681 C CA . VAL A 1 84 ? 6.657 -0.141 -19.388 1.00 91.50 84 VAL A CA 1
ATOM 682 C C . VAL A 1 84 ? 5.322 0.563 -19.137 1.00 91.50 84 VAL A C 1
ATOM 684 O O . VAL A 1 84 ? 4.360 -0.090 -18.740 1.00 91.50 84 VAL A O 1
ATOM 687 N N . ASN A 1 85 ? 5.225 1.857 -19.458 1.00 89.38 85 ASN A N 1
ATOM 688 C CA . ASN A 1 85 ? 3.984 2.628 -19.307 1.00 89.38 85 ASN A CA 1
ATOM 689 C C . ASN A 1 85 ? 2.860 2.160 -20.251 1.00 89.38 85 ASN A C 1
ATOM 691 O O . ASN A 1 85 ? 1.691 2.472 -20.026 1.00 89.38 85 ASN A O 1
ATOM 695 N N . GLY A 1 86 ? 3.203 1.448 -21.328 1.00 88.94 86 GLY A N 1
ATOM 696 C CA . GLY A 1 86 ? 2.242 0.870 -22.264 1.00 88.94 86 GLY A CA 1
ATOM 697 C C . GLY A 1 86 ? 1.624 -0.450 -21.794 1.00 88.94 86 GLY A C 1
ATOM 698 O O . GLY A 1 86 ? 0.590 -0.845 -22.329 1.00 88.94 86 GLY A O 1
ATOM 699 N N . ILE A 1 87 ? 2.228 -1.133 -20.815 1.00 87.62 87 ILE A N 1
ATOM 700 C CA . ILE A 1 87 ? 1.751 -2.440 -20.334 1.00 87.62 87 ILE A CA 1
ATOM 701 C C . ILE A 1 87 ? 0.640 -2.282 -19.307 1.00 87.62 87 ILE A C 1
ATOM 703 O O . ILE A 1 87 ? -0.411 -2.910 -19.433 1.00 87.62 87 ILE A O 1
ATOM 707 N N . ASP A 1 88 ? 0.871 -1.454 -18.293 1.00 86.94 88 ASP A N 1
ATOM 708 C CA . ASP A 1 88 ? -0.108 -1.145 -17.261 1.00 86.94 88 ASP A CA 1
ATOM 709 C C . ASP A 1 88 ? 0.212 0.203 -16.591 1.00 86.94 88 ASP A C 1
ATOM 711 O O . ASP A 1 88 ? 1.168 0.890 -16.943 1.00 86.94 88 ASP A O 1
ATOM 715 N N . ARG A 1 89 ? -0.641 0.612 -15.645 1.00 86.88 89 ARG A N 1
ATOM 716 C CA . ARG A 1 89 ? -0.545 1.910 -14.956 1.00 86.88 89 ARG A CA 1
ATOM 717 C C . ARG A 1 89 ? 0.243 1.868 -13.641 1.00 86.88 89 ARG A C 1
ATOM 719 O O . ARG A 1 89 ? 0.383 2.911 -13.007 1.00 86.88 89 ARG A O 1
ATOM 726 N N . HIS A 1 90 ? 0.678 0.693 -13.191 1.00 87.69 90 HIS A N 1
ATOM 727 C CA . HIS A 1 90 ? 1.345 0.479 -11.903 1.00 87.69 90 HIS A CA 1
ATOM 728 C C . HIS A 1 90 ? 2.829 0.100 -12.032 1.00 87.69 90 HIS A C 1
ATOM 730 O O . HIS A 1 90 ? 3.588 0.241 -11.075 1.00 87.69 90 HIS A O 1
ATOM 736 N N . SER A 1 91 ? 3.252 -0.335 -13.216 1.00 89.31 91 SER A N 1
ATOM 737 C CA . SER A 1 91 ? 4.632 -0.618 -13.581 1.00 89.31 91 SER A CA 1
ATOM 738 C C . SER A 1 91 ? 5.383 0.677 -13.894 1.00 89.31 91 SER A C 1
ATOM 740 O O . SER A 1 91 ? 4.872 1.565 -14.572 1.00 89.31 91 SER A O 1
ATOM 742 N N . ALA A 1 92 ? 6.621 0.792 -13.411 1.00 88.38 92 ALA A N 1
ATOM 743 C CA . ALA A 1 92 ? 7.460 1.966 -13.637 1.00 88.38 92 ALA A CA 1
ATOM 744 C C . ALA A 1 92 ? 8.938 1.584 -13.758 1.00 88.38 92 ALA A C 1
ATOM 746 O O . ALA A 1 92 ? 9.420 0.682 -13.071 1.00 88.38 92 ALA A O 1
ATOM 747 N N . LEU A 1 93 ? 9.671 2.315 -14.599 1.00 89.44 93 LEU A N 1
ATOM 748 C CA . LEU A 1 93 ? 11.123 2.210 -14.698 1.00 89.44 93 LEU A CA 1
ATOM 749 C C . LEU A 1 93 ? 11.780 3.312 -13.865 1.00 89.44 93 LEU A C 1
ATOM 751 O O . LEU A 1 93 ? 11.542 4.498 -14.092 1.00 89.44 93 LEU A O 1
ATOM 755 N N . TYR A 1 94 ? 12.664 2.931 -12.944 1.00 84.38 94 TYR A N 1
ATOM 756 C CA . TYR A 1 94 ? 13.426 3.887 -12.143 1.00 84.38 94 TYR A CA 1
ATOM 757 C C . TYR A 1 94 ? 14.889 3.945 -12.590 1.00 84.38 94 TYR A C 1
ATOM 759 O O . TYR A 1 94 ? 15.570 2.918 -12.583 1.00 84.38 94 TYR A O 1
ATOM 767 N N . PRO A 1 95 ? 15.415 5.128 -12.957 1.00 81.69 95 PRO A N 1
ATOM 768 C CA . PRO A 1 95 ? 16.837 5.272 -13.236 1.00 81.69 95 PRO A CA 1
ATOM 769 C C . PRO A 1 95 ? 17.663 5.101 -11.946 1.00 81.69 95 PRO A C 1
ATOM 771 O O . PRO A 1 95 ? 17.160 5.397 -10.857 1.00 81.69 95 PRO A O 1
ATOM 774 N N . PRO A 1 96 ? 18.951 4.713 -12.037 1.00 79.50 96 PRO A N 1
ATOM 775 C CA . PRO A 1 96 ? 19.790 4.444 -10.863 1.00 79.50 96 PRO A CA 1
ATOM 776 C C . PRO A 1 96 ? 19.825 5.576 -9.825 1.00 79.50 96 PRO A C 1
ATOM 778 O O . PRO A 1 96 ? 19.812 5.316 -8.625 1.00 79.50 96 PRO A O 1
ATOM 781 N N . GLY A 1 97 ? 19.818 6.839 -10.272 1.00 80.31 97 GLY A N 1
ATOM 782 C CA . GLY A 1 97 ? 19.775 8.000 -9.376 1.00 80.31 97 GLY A CA 1
ATOM 783 C C . GLY A 1 97 ? 18.494 8.068 -8.537 1.00 80.31 97 GLY A C 1
ATOM 784 O O . GLY A 1 97 ? 18.571 8.267 -7.327 1.00 80.31 97 GLY A O 1
ATOM 785 N N . ALA A 1 98 ? 17.335 7.816 -9.155 1.00 79.19 98 ALA A N 1
ATOM 786 C CA . ALA A 1 98 ? 16.044 7.795 -8.468 1.00 79.19 98 ALA A CA 1
ATOM 787 C C . ALA A 1 98 ? 15.927 6.599 -7.512 1.00 79.19 98 ALA A C 1
ATOM 789 O O . ALA A 1 98 ? 15.361 6.727 -6.430 1.00 79.19 98 ALA A O 1
ATOM 790 N N . VAL A 1 99 ? 16.493 5.444 -7.884 1.00 79.69 99 VAL A N 1
ATOM 791 C CA . VAL A 1 99 ? 16.587 4.280 -6.990 1.00 79.69 99 VAL A CA 1
ATOM 792 C C . VAL A 1 99 ? 17.426 4.623 -5.760 1.00 79.69 99 VAL A C 1
ATOM 794 O O . VAL A 1 99 ? 16.998 4.349 -4.644 1.00 79.69 99 VAL A O 1
ATOM 797 N N . ARG A 1 100 ? 18.584 5.275 -5.939 1.00 76.12 100 ARG A N 1
ATOM 798 C CA . ARG A 1 100 ? 19.449 5.681 -4.821 1.00 76.12 100 ARG A CA 1
ATOM 799 C C . ARG A 1 100 ? 18.736 6.622 -3.856 1.00 76.12 100 ARG A C 1
ATOM 801 O O . ARG A 1 100 ? 18.872 6.450 -2.655 1.00 76.12 100 ARG A O 1
ATOM 808 N N . GLU A 1 101 ? 17.990 7.594 -4.369 1.00 72.25 101 GLU A N 1
ATOM 809 C CA . GLU A 1 101 ? 17.192 8.507 -3.545 1.00 72.25 101 GLU A CA 1
ATOM 810 C C . GLU A 1 101 ? 16.074 7.770 -2.791 1.00 72.25 101 GLU A C 1
ATOM 812 O O . GLU A 1 101 ? 15.890 7.984 -1.598 1.00 72.25 101 GLU A O 1
ATOM 817 N N . ARG A 1 102 ? 15.373 6.837 -3.449 1.00 66.62 102 ARG A N 1
ATOM 818 C CA . ARG A 1 102 ? 14.304 6.037 -2.824 1.00 66.62 102 ARG A CA 1
ATOM 819 C C . ARG A 1 102 ? 14.789 5.027 -1.787 1.00 66.62 102 ARG A C 1
ATOM 821 O O . ARG A 1 102 ? 14.022 4.676 -0.895 1.00 66.62 102 ARG A O 1
ATOM 828 N N . LEU A 1 103 ? 15.999 4.502 -1.961 1.00 66.75 103 LEU A N 1
ATOM 829 C CA . LEU A 1 103 ? 16.608 3.501 -1.084 1.00 66.75 103 LEU A CA 1
ATOM 830 C C . LEU A 1 103 ? 17.554 4.119 -0.052 1.00 66.75 103 LEU A C 1
ATOM 832 O O . LEU A 1 103 ? 18.191 3.376 0.693 1.00 66.75 103 LEU A O 1
ATOM 836 N N . GLN A 1 104 ? 17.682 5.449 -0.007 1.00 63.72 104 GLN A N 1
ATOM 837 C CA . GLN A 1 104 ? 18.490 6.093 1.019 1.00 63.72 104 GLN A CA 1
ATOM 838 C C . GLN A 1 104 ? 17.927 5.732 2.401 1.00 63.72 104 GLN A C 1
ATOM 840 O O . GLN A 1 104 ? 16.751 6.001 2.663 1.00 63.72 104 GLN A O 1
ATOM 845 N N . PRO A 1 105 ? 18.738 5.126 3.287 1.00 55.69 105 PRO A N 1
ATOM 846 C CA . PRO A 1 105 ? 18.311 4.888 4.653 1.00 55.69 105 PRO A CA 1
ATOM 847 C C . PRO A 1 105 ? 17.994 6.231 5.311 1.00 55.69 105 PRO A C 1
ATOM 849 O O . PRO A 1 105 ? 18.659 7.237 5.052 1.00 55.69 105 PRO A O 1
ATOM 852 N N . ALA A 1 106 ? 16.972 6.252 6.164 1.00 53.72 106 ALA A N 1
ATOM 853 C CA . ALA A 1 106 ? 16.647 7.419 6.969 1.00 53.72 106 ALA A CA 1
ATOM 854 C C . ALA A 1 106 ? 17.742 7.621 8.032 1.00 53.72 106 ALA A C 1
ATOM 856 O O . ALA A 1 106 ? 17.584 7.244 9.186 1.00 53.72 106 ALA A O 1
ATOM 857 N N . THR A 1 107 ? 18.888 8.174 7.644 1.00 48.97 107 THR A N 1
ATOM 858 C CA . THR A 1 107 ? 19.967 8.519 8.573 1.00 48.97 107 THR A CA 1
ATOM 859 C C . THR A 1 107 ? 19.648 9.857 9.239 1.00 48.97 107 THR A C 1
ATOM 861 O O . THR A 1 107 ? 19.407 10.846 8.547 1.00 48.97 107 THR A O 1
ATOM 864 N N . ASP A 1 108 ? 19.628 9.879 10.573 1.00 42.69 108 ASP A N 1
ATOM 865 C CA . ASP A 1 108 ? 19.616 11.068 11.447 1.00 42.69 108 ASP A CA 1
ATOM 866 C C . ASP A 1 108 ? 18.488 12.104 11.289 1.00 42.69 108 ASP A C 1
ATOM 868 O O . ASP A 1 108 ? 18.512 13.159 11.928 1.00 42.69 108 ASP A O 1
ATOM 872 N N . ARG A 1 109 ? 17.423 11.817 10.535 1.00 48.00 109 ARG A N 1
ATOM 873 C CA . ARG A 1 109 ? 16.171 12.565 10.717 1.00 48.00 109 ARG A CA 1
ATOM 874 C C . ARG A 1 109 ? 15.531 12.101 12.018 1.00 48.00 109 ARG A C 1
ATOM 876 O O . ARG A 1 109 ? 15.311 10.905 12.185 1.00 48.00 109 ARG A O 1
ATOM 883 N N . ALA A 1 110 ? 15.201 13.044 12.909 1.00 47.22 110 ALA A N 1
ATOM 884 C CA . ALA A 1 110 ? 14.294 12.800 14.030 1.00 47.22 110 ALA A CA 1
ATOM 885 C C . ALA A 1 110 ? 13.169 11.880 13.540 1.00 47.22 110 ALA A C 1
ATOM 887 O O . ALA A 1 110 ? 12.491 12.251 12.577 1.00 47.22 110 ALA A O 1
ATOM 888 N N . LEU A 1 111 ? 13.074 10.674 14.121 1.00 57.09 111 LEU A N 1
ATOM 889 C CA . LEU A 1 111 ? 12.228 9.570 13.655 1.00 57.09 111 LEU A CA 1
ATOM 890 C C . LEU A 1 111 ? 10.763 10.010 13.669 1.00 57.09 111 LEU A C 1
ATOM 892 O O . LEU A 1 111 ? 10.021 9.818 14.628 1.00 57.09 111 LEU A O 1
ATOM 896 N N . THR A 1 112 ? 10.371 10.678 12.599 1.00 68.62 112 THR A N 1
ATOM 897 C CA . THR A 1 112 ? 9.029 11.164 12.343 1.00 68.62 112 THR A CA 1
ATOM 898 C C . THR A 1 112 ? 8.463 10.193 11.340 1.00 68.62 112 THR A C 1
ATOM 900 O O . THR A 1 112 ? 8.720 10.267 10.140 1.00 68.62 112 THR A O 1
ATOM 903 N N . TYR A 1 113 ? 7.752 9.203 11.863 1.00 83.44 113 TYR A N 1
ATOM 904 C CA . TYR A 1 113 ? 7.037 8.274 11.013 1.00 83.44 113 TYR A CA 1
ATOM 905 C C . TYR A 1 11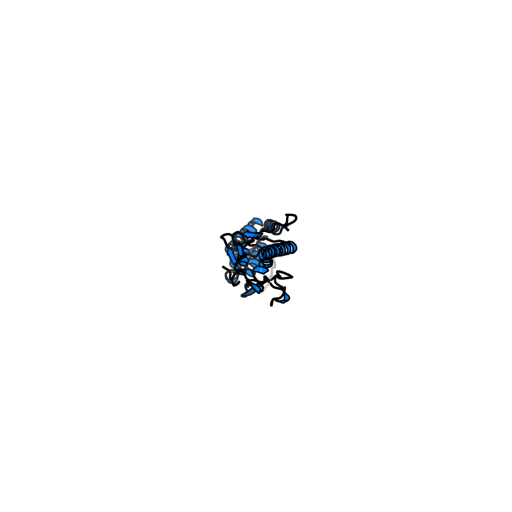3 ? 5.853 8.988 10.362 1.00 83.44 113 TYR A C 1
ATOM 907 O O . TYR A 1 113 ? 5.245 9.857 10.994 1.00 83.44 113 TYR A O 1
ATOM 915 N N . PRO A 1 114 ? 5.502 8.637 9.114 1.00 90.12 114 PRO A N 1
ATOM 916 C CA . PRO A 1 114 ? 4.382 9.232 8.394 1.00 90.12 114 PRO A CA 1
ATOM 917 C C . PRO A 1 114 ? 3.028 8.727 8.929 1.00 90.12 114 PRO A C 1
ATOM 919 O O . PRO A 1 114 ? 2.191 8.238 8.181 1.00 90.12 114 PRO A O 1
ATOM 922 N N . PHE A 1 115 ? 2.792 8.831 10.237 1.00 94.62 115 PHE A N 1
ATOM 923 C CA . PHE A 1 115 ? 1.500 8.584 10.864 1.00 94.62 115 PHE A CA 1
ATOM 924 C C . PHE A 1 115 ? 1.228 9.608 11.969 1.00 94.62 115 PHE A C 1
ATOM 926 O O . PHE A 1 115 ? 2.131 10.244 12.508 1.00 94.62 115 PHE A O 1
ATOM 933 N N . SER A 1 116 ? -0.042 9.767 12.329 1.00 96.31 116 SER A N 1
ATOM 934 C CA . SER A 1 116 ? -0.439 10.548 13.499 1.00 96.31 116 SER A CA 1
ATOM 935 C C . SER A 1 116 ? -1.661 9.932 14.163 1.00 96.31 116 SER A C 1
ATOM 937 O O . SER A 1 116 ? -2.577 9.459 13.491 1.00 96.31 116 SER A O 1
ATOM 939 N N . CYS A 1 117 ? -1.675 9.966 15.490 1.00 97.19 117 CYS A N 1
ATOM 940 C CA . CYS A 1 117 ? -2.702 9.353 16.319 1.00 97.19 117 CYS A CA 1
ATOM 941 C C . CYS A 1 117 ? -3.238 10.397 17.296 1.00 97.19 117 CYS A C 1
ATOM 943 O O . CYS A 1 117 ? -2.456 11.086 17.951 1.00 97.19 117 CYS A O 1
ATOM 945 N N . ARG A 1 118 ? -4.561 10.540 17.399 1.00 97.44 118 ARG A N 1
ATOM 946 C CA . ARG A 1 118 ? -5.184 11.425 18.396 1.00 97.44 118 ARG A CA 1
ATOM 947 C C . ARG A 1 118 ? -6.618 11.023 18.709 1.00 97.44 118 ARG A C 1
ATOM 949 O O . ARG A 1 118 ? -7.340 10.545 17.838 1.00 97.44 118 ARG A O 1
ATOM 956 N N . LEU A 1 119 ? -7.052 11.298 19.933 1.00 98.12 119 LEU A N 1
ATOM 957 C CA . LEU A 1 119 ? -8.457 11.201 20.307 1.00 98.12 119 LEU A CA 1
ATOM 958 C C . LEU A 1 119 ? -9.187 12.471 19.848 1.00 98.12 119 LEU A C 1
ATOM 960 O O . LEU A 1 119 ? -8.781 13.590 20.167 1.00 98.12 119 LEU A O 1
ATOM 964 N N . LEU A 1 120 ? -10.241 12.307 19.055 1.00 96.56 120 LEU A N 1
ATOM 965 C CA . LEU A 1 120 ? -11.117 13.393 18.631 1.00 96.56 120 LEU A CA 1
ATOM 966 C C . LEU A 1 120 ? -12.170 13.697 19.704 1.00 96.56 120 LEU A C 1
ATOM 968 O O . LEU A 1 120 ? -12.357 12.948 20.668 1.00 96.56 120 LEU A O 1
ATOM 972 N N . LYS A 1 121 ? -12.910 14.793 19.490 1.00 84.19 121 LYS A N 1
ATOM 973 C CA . LYS A 1 121 ? -14.176 15.029 20.195 1.00 84.19 121 LYS A CA 1
ATOM 974 C C . LYS A 1 121 ? -15.090 13.809 19.977 1.00 84.19 121 LYS A C 1
ATOM 976 O O . LYS A 1 121 ? -14.984 13.136 18.955 1.00 84.19 121 LYS A O 1
ATOM 981 N N . ASP A 1 122 ? -15.894 13.480 20.985 1.00 90.81 122 ASP A N 1
ATOM 982 C CA . ASP A 1 122 ? -16.783 12.303 21.013 1.00 90.81 122 ASP A CA 1
ATOM 983 C C . ASP A 1 122 ? -16.100 10.937 21.201 1.00 90.81 122 ASP A C 1
ATOM 985 O O . ASP A 1 122 ? -16.717 9.895 20.987 1.00 90.81 122 ASP A O 1
ATOM 989 N N . ARG A 1 123 ? -14.849 10.914 21.686 1.00 95.81 123 ARG A N 1
ATOM 990 C CA . ARG A 1 123 ? -14.088 9.680 21.978 1.00 95.81 123 ARG A CA 1
ATOM 991 C C . ARG A 1 123 ? -13.860 8.802 20.740 1.00 95.81 123 ARG A C 1
ATOM 993 O O . ARG A 1 123 ? -13.803 7.580 20.845 1.00 95.81 123 ARG A O 1
ATOM 1000 N N . ILE A 1 124 ? -13.718 9.408 19.566 1.00 97.75 124 ILE A N 1
ATOM 1001 C CA . ILE A 1 124 ? -13.324 8.694 18.347 1.00 97.75 124 ILE A CA 1
ATOM 1002 C C . ILE A 1 124 ? -11.801 8.739 18.237 1.00 97.75 124 ILE A C 1
ATOM 1004 O O . ILE A 1 124 ? -11.209 9.817 18.229 1.00 97.75 124 ILE A O 1
ATOM 1008 N N . ALA A 1 125 ? -11.154 7.581 18.153 1.00 98.19 125 ALA A N 1
ATOM 1009 C CA . ALA A 1 125 ? -9.712 7.491 17.972 1.00 98.19 125 ALA A CA 1
ATOM 1010 C C . ALA A 1 125 ? -9.356 7.632 16.485 1.00 98.19 125 ALA A C 1
ATOM 1012 O O . ALA A 1 125 ? -9.680 6.760 15.683 1.00 98.19 125 ALA A O 1
ATOM 1013 N N . LEU A 1 126 ? -8.698 8.731 16.110 1.00 98.44 126 LEU A N 1
ATOM 1014 C CA . LEU A 1 126 ? -8.178 8.945 14.761 1.00 98.44 126 LEU A CA 1
ATOM 1015 C C . LEU A 1 126 ? -6.762 8.385 14.656 1.00 98.44 126 LEU A C 1
ATOM 1017 O O . LEU A 1 126 ? -5.873 8.807 15.398 1.00 98.44 126 LEU A O 1
ATOM 1021 N N . VAL A 1 127 ? -6.558 7.513 13.674 1.00 98.44 127 VAL A N 1
ATOM 1022 C CA . VAL A 1 127 ? -5.257 6.991 13.264 1.00 98.44 127 VAL A CA 1
ATOM 1023 C C . VAL A 1 127 ? -5.076 7.325 11.790 1.00 98.44 127 VAL A C 1
ATOM 1025 O O . VAL A 1 127 ? -5.718 6.736 10.924 1.00 98.44 127 VAL A O 1
ATOM 1028 N N . ARG A 1 128 ? -4.235 8.313 11.492 1.00 98.25 128 ARG A N 1
ATOM 1029 C CA . ARG A 1 128 ? -3.857 8.659 10.121 1.00 98.25 128 ARG A CA 1
ATOM 1030 C C . ARG A 1 128 ? -2.539 7.986 9.788 1.00 98.25 128 ARG A C 1
ATOM 1032 O O . ARG A 1 128 ? -1.579 8.169 10.530 1.00 98.25 128 ARG A O 1
ATOM 1039 N N . VAL A 1 129 ? -2.486 7.290 8.659 1.00 97.56 129 VAL A N 1
ATOM 1040 C CA . VAL A 1 129 ? -1.271 6.640 8.158 1.00 97.56 129 VAL A CA 1
ATOM 1041 C C . VAL A 1 129 ? -1.052 7.079 6.718 1.00 97.56 129 VAL A C 1
ATOM 1043 O O . VAL A 1 129 ? -1.872 6.785 5.853 1.00 97.56 129 VAL A O 1
ATOM 1046 N N . ASP A 1 130 ? 0.046 7.782 6.467 1.00 94.44 130 ASP A N 1
ATOM 1047 C CA . ASP A 1 130 ? 0.492 8.193 5.138 1.00 94.44 130 ASP A CA 1
ATOM 1048 C C . ASP A 1 130 ? 1.490 7.154 4.569 1.00 94.44 130 ASP A C 1
ATOM 1050 O O . ASP A 1 130 ? 1.824 6.160 5.216 1.00 94.44 130 ASP A O 1
ATOM 1054 N N . GLY A 1 131 ? 1.940 7.347 3.325 1.00 88.81 131 GLY A N 1
ATOM 1055 C CA . GLY A 1 131 ? 2.795 6.376 2.637 1.00 88.81 131 GLY A CA 1
ATOM 1056 C C . GLY A 1 131 ? 4.197 6.250 3.245 1.00 88.81 131 GLY A C 1
ATOM 1057 O O . GLY A 1 131 ? 4.848 7.254 3.538 1.00 88.81 131 GLY A O 1
ATOM 1058 N N . PHE A 1 132 ? 4.689 5.017 3.379 1.00 86.75 132 PHE A N 1
ATOM 1059 C CA . PHE A 1 132 ? 6.037 4.699 3.856 1.00 86.75 132 PHE A CA 1
ATOM 1060 C C . PHE A 1 132 ? 6.830 4.062 2.713 1.00 86.75 132 PHE A C 1
ATOM 1062 O O . PHE A 1 132 ? 6.572 2.926 2.340 1.00 86.75 132 PHE A O 1
ATOM 1069 N N . MET A 1 133 ? 7.752 4.805 2.090 1.00 77.31 133 MET A N 1
ATOM 1070 C CA . MET A 1 133 ? 8.369 4.358 0.833 1.00 77.31 133 MET A CA 1
ATOM 1071 C C . MET A 1 133 ? 9.286 3.159 1.016 1.00 77.31 133 MET A C 1
ATOM 1073 O O . MET A 1 133 ? 9.095 2.185 0.305 1.00 77.31 133 MET A O 1
ATOM 1077 N N . ASN A 1 134 ? 10.251 3.240 1.932 1.00 67.06 134 ASN A N 1
ATOM 1078 C CA . ASN A 1 134 ? 11.163 2.164 2.306 1.00 67.06 134 ASN A CA 1
ATOM 1079 C C . ASN A 1 134 ? 11.942 2.570 3.564 1.00 67.06 134 ASN A C 1
ATOM 1081 O O . ASN A 1 134 ? 12.112 3.755 3.850 1.00 67.06 134 ASN A O 1
ATOM 1085 N N . GLY A 1 135 ? 12.447 1.573 4.279 1.00 64.50 135 GLY A N 1
ATOM 1086 C CA . GLY A 1 135 ? 13.399 1.713 5.373 1.00 64.50 135 GLY A CA 1
ATOM 1087 C C . GLY A 1 135 ? 14.112 0.381 5.576 1.00 64.50 135 GLY A C 1
ATOM 1088 O O . GLY A 1 135 ? 13.622 -0.656 5.124 1.00 64.50 135 GLY A O 1
ATOM 1089 N N . ASP A 1 136 ? 15.269 0.400 6.230 1.00 73.75 136 ASP A N 1
ATOM 1090 C CA . ASP A 1 136 ? 15.913 -0.839 6.664 1.00 73.75 136 ASP A CA 1
ATOM 1091 C C . ASP A 1 136 ? 15.019 -1.605 7.660 1.00 73.75 136 ASP A C 1
ATOM 1093 O O . ASP A 1 136 ? 13.985 -1.111 8.129 1.00 73.75 136 ASP A O 1
ATOM 1097 N N . SER A 1 137 ? 15.401 -2.840 7.992 1.00 78.75 137 SER A N 1
ATOM 1098 C CA . SER A 1 137 ? 14.631 -3.671 8.926 1.00 78.75 137 SER A CA 1
ATOM 1099 C C . SER A 1 137 ? 14.418 -2.985 10.281 1.00 78.75 137 SER A C 1
ATOM 1101 O O . SER A 1 137 ? 13.379 -3.182 10.909 1.00 78.75 137 SER A O 1
ATOM 1103 N N . LEU A 1 138 ? 15.372 -2.149 10.712 1.00 80.44 138 LEU A N 1
ATOM 1104 C CA . LEU A 1 138 ? 15.265 -1.358 11.935 1.00 80.44 138 LEU A CA 1
ATOM 1105 C C . LEU A 1 138 ? 14.166 -0.294 11.820 1.00 80.44 138 LEU A C 1
ATOM 1107 O O . LEU A 1 138 ? 13.287 -0.237 12.674 1.00 80.44 138 LEU A O 1
ATOM 1111 N N . SER A 1 139 ? 14.168 0.505 10.755 1.00 80.44 139 SER A N 1
ATOM 1112 C CA . SER A 1 139 ? 13.163 1.544 10.498 1.00 80.44 139 SER A CA 1
ATOM 1113 C C . SER A 1 139 ? 11.759 0.955 10.376 1.00 80.44 139 SER A C 1
ATOM 1115 O O . SER A 1 139 ? 10.802 1.518 10.902 1.00 80.44 139 SER A O 1
ATOM 1117 N N . CYS A 1 140 ? 11.634 -0.201 9.717 1.00 83.75 140 CYS A N 1
ATOM 1118 C CA . CYS A 1 140 ? 10.373 -0.932 9.611 1.00 83.75 140 CYS A CA 1
ATOM 1119 C C . CYS A 1 140 ? 9.864 -1.386 10.986 1.00 83.75 140 CYS A C 1
ATOM 1121 O O . CYS A 1 140 ? 8.697 -1.168 11.310 1.00 83.75 140 CYS A O 1
ATOM 1123 N N . GLY A 1 141 ? 10.742 -1.976 11.805 1.00 83.56 141 GLY A N 1
ATOM 1124 C CA . GLY A 1 141 ? 10.401 -2.405 13.162 1.00 83.56 141 GLY A CA 1
ATOM 1125 C C . GLY A 1 141 ? 9.991 -1.233 14.049 1.00 83.56 141 GLY A C 1
ATOM 1126 O O . GLY A 1 141 ? 8.929 -1.260 14.661 1.00 83.56 141 GLY A O 1
ATOM 1127 N N . LEU A 1 142 ? 10.773 -0.152 14.046 1.00 85.31 142 LEU A N 1
ATOM 1128 C CA . LEU A 1 142 ? 10.472 1.022 14.858 1.00 85.31 142 LEU A CA 1
ATOM 1129 C C . LEU A 1 142 ? 9.186 1.736 14.411 1.00 85.31 142 LEU A C 1
ATOM 1131 O O . LEU A 1 142 ? 8.455 2.236 15.268 1.00 85.31 142 LEU A O 1
ATOM 1135 N N . PHE A 1 143 ? 8.880 1.777 13.108 1.00 88.56 143 PHE A N 1
ATOM 1136 C CA . PHE A 1 143 ? 7.593 2.273 12.612 1.00 88.56 143 PHE A CA 1
ATOM 1137 C C . PHE A 1 143 ? 6.446 1.440 13.191 1.00 88.56 143 PHE A C 1
ATOM 1139 O O . PHE A 1 143 ? 5.507 2.001 13.761 1.00 88.56 143 PHE A O 1
ATOM 1146 N N . ALA A 1 144 ? 6.527 0.112 13.050 1.00 89.81 144 ALA A N 1
ATOM 1147 C CA . ALA A 1 144 ? 5.495 -0.813 13.506 1.00 89.81 144 ALA A CA 1
ATOM 1148 C C . ALA A 1 144 ? 5.268 -0.693 15.018 1.00 89.81 144 ALA A C 1
ATOM 1150 O O . ALA A 1 144 ? 4.131 -0.495 15.450 1.00 89.81 144 ALA A O 1
ATOM 1151 N N . ASP A 1 145 ? 6.345 -0.716 15.806 1.00 88.31 145 ASP A N 1
ATOM 1152 C CA . ASP A 1 145 ? 6.303 -0.597 17.265 1.00 88.31 145 ASP A CA 1
ATOM 1153 C C . ASP A 1 145 ? 5.711 0.748 17.703 1.00 88.31 145 ASP A C 1
ATOM 1155 O O . ASP A 1 145 ? 4.873 0.808 18.606 1.00 88.31 145 ASP A O 1
ATOM 1159 N N . SER A 1 146 ? 6.107 1.840 17.042 1.00 91.38 146 SER A N 1
ATOM 1160 C CA . SER A 1 146 ? 5.630 3.185 17.382 1.00 91.38 146 SER A CA 1
ATOM 1161 C C . SER A 1 146 ? 4.146 3.358 17.064 1.00 91.38 146 SER A C 1
ATOM 1163 O O . SER A 1 146 ? 3.404 3.918 17.873 1.00 91.38 146 SER A O 1
ATOM 1165 N N . LEU A 1 147 ? 3.693 2.861 15.909 1.00 94.50 147 LEU A N 1
ATOM 1166 C CA . LEU A 1 147 ? 2.283 2.908 15.530 1.00 94.50 147 LEU A CA 1
ATOM 1167 C C . LEU A 1 147 ? 1.438 2.016 16.446 1.00 94.50 147 LEU A C 1
ATOM 1169 O O . LEU A 1 147 ? 0.399 2.460 16.935 1.00 94.50 147 LEU A O 1
ATOM 1173 N N . GLN A 1 148 ? 1.907 0.800 16.741 1.00 93.06 148 GLN A N 1
ATOM 1174 C CA . GLN A 1 148 ? 1.231 -0.115 17.657 1.00 93.06 148 GLN A CA 1
ATOM 1175 C C . GLN A 1 148 ? 1.084 0.505 19.046 1.00 93.06 148 GLN A C 1
ATOM 1177 O O . GLN A 1 148 ? -0.010 0.511 19.609 1.00 93.06 148 GLN A O 1
ATOM 1182 N N . ARG A 1 149 ? 2.155 1.100 19.583 1.00 93.31 149 ARG A N 1
ATOM 1183 C CA . ARG A 1 149 ? 2.112 1.793 20.873 1.00 93.31 149 ARG A CA 1
ATOM 1184 C C . ARG A 1 149 ? 1.112 2.946 20.866 1.00 93.31 149 ARG A C 1
ATOM 1186 O O . ARG A 1 149 ? 0.297 3.034 21.777 1.00 93.31 149 ARG A O 1
ATOM 1193 N N . ALA A 1 150 ? 1.105 3.769 19.819 1.00 95.69 150 ALA A N 1
ATOM 1194 C CA . ALA A 1 150 ? 0.145 4.863 19.692 1.00 95.69 150 ALA A CA 1
ATOM 1195 C C . ALA A 1 150 ? -1.314 4.366 19.622 1.00 95.69 150 ALA A C 1
ATOM 1197 O O . ALA A 1 150 ? -2.212 4.998 20.181 1.00 95.69 150 ALA A O 1
ATOM 1198 N N . VAL A 1 151 ? -1.562 3.223 18.972 1.00 96.62 151 VAL A N 1
ATOM 1199 C CA . VAL A 1 151 ? -2.875 2.557 18.965 1.00 96.62 151 VAL A CA 1
ATOM 1200 C C . VAL A 1 151 ? -3.268 2.100 20.373 1.00 96.62 151 VAL A C 1
ATOM 1202 O O . VAL A 1 151 ? -4.397 2.346 20.796 1.00 96.62 151 VAL A O 1
ATOM 1205 N N . LEU A 1 152 ? -2.354 1.480 21.123 1.00 95.31 152 LEU A N 1
ATOM 1206 C CA . LEU A 1 152 ? -2.617 1.034 22.496 1.00 95.31 152 LEU A CA 1
ATOM 1207 C C . LEU A 1 152 ? -2.868 2.210 23.448 1.00 95.31 152 LEU A C 1
ATOM 1209 O O . LEU A 1 152 ? -3.817 2.167 24.232 1.00 95.31 152 LEU A O 1
ATOM 1213 N N . ASP A 1 153 ? -2.090 3.284 23.328 1.00 96.06 153 ASP A N 1
ATOM 1214 C CA . ASP A 1 153 ? -2.260 4.508 24.116 1.00 96.06 153 ASP A CA 1
ATOM 1215 C C . ASP A 1 153 ? -3.612 5.183 23.826 1.00 96.06 153 ASP A C 1
ATOM 1217 O O . ASP A 1 153 ? -4.266 5.702 24.736 1.00 96.06 153 ASP A O 1
ATOM 1221 N N . LEU A 1 154 ? -4.077 5.156 22.570 1.00 97.00 154 LEU A N 1
ATOM 1222 C CA . LEU A 1 154 ? -5.428 5.602 22.222 1.00 97.00 154 LEU A CA 1
ATOM 1223 C C . LEU A 1 154 ? -6.495 4.675 22.794 1.00 97.00 154 LEU A C 1
ATOM 1225 O O . LEU A 1 154 ? -7.477 5.163 23.345 1.00 97.00 154 LEU A O 1
ATOM 1229 N N . HIS A 1 155 ? -6.313 3.358 22.703 1.00 96.69 155 HIS A N 1
ATOM 1230 C CA . HIS A 1 155 ? -7.264 2.390 23.243 1.00 96.69 155 HIS A CA 1
ATOM 1231 C C . HIS A 1 155 ? -7.431 2.532 24.766 1.00 96.69 155 HIS A C 1
ATOM 1233 O O . HIS A 1 155 ? -8.556 2.505 25.266 1.00 96.69 155 HIS A O 1
ATOM 1239 N N . ALA A 1 156 ? -6.341 2.782 25.500 1.00 96.12 156 ALA A N 1
ATOM 1240 C CA . ALA A 1 156 ? -6.359 3.013 26.947 1.00 96.12 156 ALA A CA 1
ATOM 1241 C C . ALA A 1 156 ? -7.217 4.226 27.359 1.00 96.12 156 ALA A C 1
ATOM 1243 O O . ALA A 1 156 ? -7.756 4.263 28.467 1.00 96.12 156 ALA A O 1
ATOM 1244 N N . GLN A 1 157 ? -7.420 5.187 26.452 1.00 96.69 157 GLN A N 1
ATOM 1245 C CA . GLN A 1 157 ? -8.302 6.343 26.651 1.00 96.69 157 GLN A CA 1
ATOM 1246 C C . GLN A 1 157 ? -9.792 6.023 26.422 1.00 96.69 157 GLN A C 1
ATOM 1248 O O . GLN A 1 157 ? -10.633 6.920 26.486 1.00 96.69 157 GLN A O 1
ATOM 1253 N N . ARG A 1 158 ? -10.138 4.746 26.201 1.00 96.12 158 ARG A N 1
ATOM 1254 C CA . ARG A 1 158 ? -11.507 4.225 26.043 1.00 96.12 158 ARG A CA 1
ATOM 1255 C C . ARG A 1 158 ? -12.290 4.901 24.904 1.00 96.12 158 ARG A C 1
ATOM 1257 O O . ARG A 1 158 ? -13.355 5.484 25.153 1.00 96.12 158 ARG A O 1
ATOM 1264 N N . PRO A 1 159 ? -11.789 4.839 23.656 1.00 97.38 159 PRO A N 1
ATOM 1265 C CA . PRO A 1 159 ? -12.524 5.333 22.511 1.00 97.38 159 PRO A CA 1
ATOM 1266 C C . PRO A 1 159 ? -13.766 4.471 22.272 1.00 97.38 159 PRO A C 1
ATOM 1268 O O . PRO A 1 159 ? -13.818 3.302 22.646 1.00 97.38 159 PRO A O 1
ATOM 1271 N N . ILE A 1 160 ? -14.770 5.044 21.618 1.00 96.88 160 ILE A N 1
ATOM 1272 C CA . ILE A 1 160 ? -15.988 4.323 21.223 1.00 96.88 160 ILE A CA 1
ATOM 1273 C C . ILE A 1 160 ? -15.901 3.758 19.798 1.00 96.88 160 ILE A C 1
ATOM 1275 O O . ILE A 1 160 ? -16.792 3.029 19.368 1.00 96.88 160 ILE A O 1
ATOM 1279 N N . GLY A 1 161 ? -14.836 4.091 19.066 1.00 96.69 161 GLY A N 1
ATOM 1280 C CA . GLY A 1 161 ? -14.592 3.647 17.700 1.00 96.69 161 GLY A CA 1
ATOM 1281 C C . GLY A 1 161 ? -13.316 4.244 17.112 1.00 96.69 161 GLY A C 1
ATOM 1282 O O . GLY A 1 161 ? -12.715 5.155 17.687 1.00 96.69 161 GLY A O 1
ATOM 1283 N N . TRP A 1 162 ? -12.931 3.723 15.953 1.00 98.12 162 TRP A N 1
ATOM 1284 C CA . TRP A 1 162 ? -11.729 4.096 15.218 1.00 98.12 162 TRP A CA 1
ATOM 1285 C C . TRP A 1 162 ? -12.079 4.816 13.921 1.00 98.12 162 TRP A C 1
ATOM 1287 O O . TRP A 1 162 ? -12.994 4.419 13.202 1.00 98.12 162 TRP A O 1
ATOM 1297 N N . LEU A 1 163 ? -11.309 5.846 13.599 1.00 98.38 163 LEU A N 1
ATOM 1298 C CA . LEU A 1 163 ? -11.290 6.483 12.293 1.00 98.38 163 LEU A CA 1
ATOM 1299 C C . LEU A 1 163 ? -9.896 6.280 11.702 1.00 98.38 163 LEU A C 1
ATOM 1301 O O . LEU A 1 163 ? -8.928 6.852 12.198 1.00 98.38 163 LEU A O 1
ATOM 1305 N N . ILE A 1 164 ? -9.793 5.445 10.674 1.00 98.56 164 ILE A N 1
ATOM 1306 C CA . ILE A 1 164 ? -8.537 5.131 9.991 1.00 98.56 164 ILE A CA 1
ATOM 1307 C C . ILE A 1 164 ? -8.450 6.018 8.753 1.00 98.56 164 ILE A C 1
ATOM 1309 O O . ILE A 1 164 ? -9.202 5.827 7.803 1.00 98.56 164 ILE A O 1
ATOM 1313 N N . ASP A 1 165 ? -7.582 7.025 8.766 1.00 98.50 165 ASP A N 1
ATOM 1314 C CA . ASP A 1 165 ? -7.458 7.984 7.665 1.00 98.50 165 ASP A CA 1
ATOM 1315 C C . ASP A 1 165 ? -6.286 7.626 6.750 1.00 98.50 165 ASP A C 1
ATOM 1317 O O . ASP A 1 165 ? -5.123 7.817 7.107 1.00 98.50 165 ASP A O 1
ATOM 1321 N N . LEU A 1 166 ? -6.615 7.122 5.559 1.00 98.50 166 LEU A N 1
ATOM 1322 C CA . LEU A 1 166 ? -5.676 6.724 4.509 1.00 98.50 166 LEU A CA 1
ATOM 1323 C C . LEU A 1 166 ? -5.778 7.633 3.277 1.00 98.50 166 LEU A C 1
ATOM 1325 O O . LEU A 1 166 ? -5.191 7.339 2.234 1.00 98.50 166 LEU A O 1
ATOM 1329 N N . ARG A 1 167 ? -6.506 8.758 3.360 1.00 98.25 167 ARG A N 1
ATOM 1330 C CA . ARG A 1 167 ? -6.812 9.618 2.199 1.00 98.25 167 ARG A CA 1
ATOM 1331 C C . ARG A 1 167 ? -5.581 10.196 1.507 1.00 98.25 167 ARG A C 1
ATOM 1333 O O . ARG A 1 167 ? -5.661 10.530 0.329 1.00 98.25 167 ARG A O 1
ATOM 1340 N N . SER A 1 168 ? -4.470 10.339 2.234 1.00 95.81 168 SER A N 1
ATOM 1341 C CA . SER A 1 168 ? -3.185 10.833 1.711 1.00 95.81 168 SER A CA 1
ATOM 1342 C C . SER A 1 168 ? -2.147 9.721 1.502 1.00 95.81 168 SER A C 1
ATOM 1344 O O . SER A 1 168 ? -1.006 10.018 1.150 1.00 95.81 168 SER A O 1
ATOM 1346 N N . ASN A 1 169 ? -2.519 8.454 1.717 1.00 96.75 169 ASN A N 1
ATOM 1347 C CA . ASN A 1 169 ? -1.601 7.324 1.662 1.00 96.75 169 ASN A CA 1
ATOM 1348 C C . ASN A 1 169 ? -1.370 6.843 0.225 1.00 96.75 169 ASN A C 1
ATOM 1350 O O . ASN A 1 169 ? -2.092 5.994 -0.287 1.00 96.75 169 ASN A O 1
ATOM 1354 N N . THR A 1 170 ? -0.323 7.352 -0.414 1.00 93.50 170 THR A N 1
ATOM 1355 C CA . THR A 1 170 ? 0.052 6.975 -1.786 1.00 93.50 170 THR A CA 1
ATOM 1356 C C . THR A 1 170 ? 0.780 5.625 -1.883 1.00 93.50 170 THR A C 1
ATOM 1358 O O . THR A 1 170 ? 1.305 5.300 -2.946 1.00 93.50 170 THR A O 1
ATOM 1361 N N . GLY A 1 171 ? 0.876 4.868 -0.785 1.00 91.31 171 GLY A N 1
ATOM 1362 C CA . GLY A 1 171 ? 1.466 3.532 -0.736 1.00 91.31 171 GLY A CA 1
ATOM 1363 C C . GLY A 1 171 ? 2.932 3.486 -0.332 1.00 91.31 171 GLY A C 1
ATOM 1364 O O . GLY A 1 171 ? 3.352 4.195 0.582 1.00 91.31 171 GLY A O 1
ATOM 1365 N N . GLY A 1 172 ? 3.698 2.614 -0.990 1.00 88.81 172 GLY A N 1
ATOM 1366 C CA . GLY A 1 172 ? 5.034 2.195 -0.559 1.00 88.81 172 GLY A CA 1
ATOM 1367 C C . GLY A 1 172 ? 5.001 0.851 0.171 1.00 88.81 172 GLY A C 1
ATOM 1368 O O . GLY A 1 172 ? 4.089 0.050 -0.027 1.00 88.81 172 GLY A O 1
ATOM 1369 N N . ASN A 1 173 ? 5.999 0.608 1.012 1.00 87.62 173 ASN A N 1
ATOM 1370 C CA . ASN A 1 173 ? 6.059 -0.559 1.875 1.00 87.62 173 ASN A CA 1
ATOM 1371 C C . ASN A 1 173 ? 4.949 -0.500 2.947 1.00 87.62 173 ASN A C 1
ATOM 1373 O O . ASN A 1 173 ? 5.057 0.212 3.946 1.00 87.62 173 ASN A O 1
ATOM 1377 N N . MET A 1 174 ? 3.881 -1.272 2.736 1.00 91.38 174 MET A N 1
ATOM 1378 C CA . MET A 1 174 ? 2.718 -1.333 3.631 1.00 91.38 174 MET A CA 1
ATOM 1379 C C . MET A 1 174 ? 2.945 -2.156 4.905 1.00 91.38 174 MET A C 1
ATOM 1381 O O . MET A 1 174 ? 2.207 -2.001 5.878 1.00 91.38 174 MET A O 1
ATOM 1385 N N . TYR A 1 175 ? 3.942 -3.040 4.914 1.00 90.25 175 TYR A N 1
ATOM 1386 C CA . TYR A 1 175 ? 4.104 -4.061 5.948 1.00 90.25 175 TYR A CA 1
ATOM 1387 C C . TYR A 1 175 ? 4.271 -3.473 7.365 1.00 90.25 175 TYR A C 1
ATOM 1389 O O . TYR A 1 175 ? 3.556 -3.910 8.269 1.00 90.25 175 TYR A O 1
ATOM 1397 N N . PRO A 1 176 ? 5.082 -2.419 7.599 1.00 90.25 176 PRO A N 1
ATOM 1398 C CA . PRO A 1 176 ? 5.161 -1.778 8.915 1.00 90.25 176 PRO A CA 1
ATOM 1399 C C . PRO A 1 176 ? 3.828 -1.200 9.407 1.00 90.25 176 PRO A C 1
ATOM 1401 O O . PRO A 1 176 ? 3.526 -1.252 10.600 1.00 90.25 176 PRO A O 1
ATOM 1404 N N . ALA A 1 177 ? 3.004 -0.671 8.497 1.00 93.88 177 ALA A N 1
ATOM 1405 C CA . ALA A 1 177 ? 1.679 -0.164 8.838 1.00 93.88 177 ALA A CA 1
ATOM 1406 C C . ALA A 1 177 ? 0.710 -1.288 9.203 1.00 93.88 177 ALA A C 1
ATOM 1408 O O . ALA A 1 177 ? 0.004 -1.162 10.201 1.00 93.88 177 ALA A O 1
ATOM 1409 N N . LEU A 1 178 ? 0.722 -2.404 8.469 1.00 93.25 178 LEU A N 1
ATOM 1410 C CA . LEU A 1 178 ? -0.060 -3.595 8.821 1.00 93.25 178 LEU A CA 1
ATOM 1411 C C . LEU A 1 178 ? 0.323 -4.124 10.210 1.00 93.25 178 LEU A C 1
ATOM 1413 O O . LEU A 1 178 ? -0.549 -4.361 11.042 1.00 93.25 178 LEU A O 1
ATOM 1417 N N . ALA A 1 179 ? 1.623 -4.232 10.492 1.00 90.88 179 ALA A N 1
ATOM 1418 C CA . ALA A 1 179 ? 2.143 -4.654 11.792 1.00 90.88 179 ALA A CA 1
ATOM 1419 C C . ALA A 1 179 ? 1.700 -3.723 12.938 1.00 90.88 179 ALA A C 1
ATOM 1421 O O . ALA A 1 179 ? 1.263 -4.183 13.999 1.00 90.88 179 ALA A O 1
ATOM 1422 N N . GLY A 1 180 ? 1.785 -2.409 12.716 1.00 92.62 180 GLY A N 1
ATOM 1423 C CA . GLY A 1 180 ? 1.390 -1.399 13.694 1.00 92.62 180 GLY A CA 1
ATOM 1424 C C . GLY A 1 180 ? -0.120 -1.343 13.945 1.00 92.62 180 GLY A C 1
ATOM 1425 O O . GLY A 1 180 ? -0.551 -1.183 15.085 1.00 92.62 180 GLY A O 1
ATOM 1426 N N . LEU A 1 181 ? -0.935 -1.518 12.899 1.00 95.19 181 LEU A N 1
ATOM 1427 C CA . LEU A 1 181 ? -2.402 -1.549 12.986 1.00 95.19 181 LEU A CA 1
ATOM 1428 C C . LEU A 1 181 ? -2.966 -2.919 13.370 1.00 95.19 181 LEU A C 1
ATOM 1430 O O . LEU A 1 181 ? -4.169 -3.037 13.598 1.00 95.19 181 LEU A O 1
ATOM 1434 N N . GLY A 1 182 ? -2.122 -3.939 13.481 1.00 92.25 182 GLY A N 1
ATOM 1435 C CA . GLY A 1 182 ? -2.516 -5.299 13.823 1.00 92.25 182 GLY A CA 1
ATOM 1436 C C . GLY A 1 182 ? -3.464 -5.454 15.021 1.00 92.25 182 GLY A C 1
ATOM 1437 O O . GLY A 1 182 ? -4.428 -6.208 14.891 1.00 92.25 182 GLY A O 1
ATOM 1438 N N . PRO A 1 183 ? -3.325 -4.697 16.135 1.00 92.12 183 PRO A N 1
ATOM 1439 C CA . PRO A 1 183 ? -4.293 -4.760 17.236 1.00 92.12 183 PRO A CA 1
ATOM 1440 C C . PRO A 1 183 ? -5.723 -4.385 16.831 1.00 92.12 183 PRO A C 1
ATOM 1442 O O . PRO A 1 183 ? -6.681 -4.813 17.471 1.00 92.12 183 PRO A O 1
ATOM 1445 N N . LEU A 1 184 ? -5.876 -3.575 15.778 1.00 94.25 184 LEU A N 1
ATOM 1446 C CA . LEU A 1 184 ? -7.171 -3.210 15.213 1.00 94.25 184 LEU A CA 1
ATOM 1447 C C . LEU A 1 184 ? -7.665 -4.258 14.222 1.00 94.25 184 LEU A C 1
ATOM 1449 O O . LEU A 1 184 ? -8.861 -4.535 14.205 1.00 94.25 184 LEU A O 1
ATOM 1453 N N . LEU A 1 185 ? -6.767 -4.792 13.394 1.00 92.31 185 LEU A N 1
ATOM 1454 C CA . LEU A 1 185 ? -7.078 -5.717 12.301 1.00 92.31 185 LEU A CA 1
ATOM 1455 C C . LEU A 1 185 ? -7.421 -7.123 12.806 1.00 92.31 185 LEU A C 1
ATOM 1457 O O . LEU A 1 185 ? -8.341 -7.753 12.289 1.00 92.31 185 LEU A O 1
ATOM 1461 N N . GLY A 1 186 ? -6.754 -7.563 13.872 1.00 88.06 186 GLY A N 1
ATOM 1462 C CA . GLY A 1 186 ? -6.925 -8.889 14.446 1.00 88.06 186 GLY A CA 1
ATOM 1463 C C . GLY A 1 186 ? -5.997 -9.935 13.833 1.00 88.06 186 GLY A C 1
ATOM 1464 O O . GLY A 1 186 ? -5.244 -9.674 12.898 1.00 88.06 186 GLY A O 1
ATOM 1465 N N . CYS A 1 187 ? -6.033 -11.123 14.435 1.00 85.94 187 CYS A N 1
ATOM 1466 C CA . CYS A 1 187 ? -5.199 -12.255 14.061 1.00 85.94 187 CYS A CA 1
ATOM 1467 C C . CYS A 1 187 ? -5.713 -12.933 12.776 1.00 85.94 187 CYS A C 1
ATOM 1469 O O . CYS A 1 187 ? -6.870 -13.351 12.763 1.00 85.94 187 CYS A O 1
ATOM 1471 N N . GLY A 1 188 ? -4.867 -13.108 11.754 1.00 86.00 188 GLY A N 1
ATOM 1472 C CA . GLY A 1 188 ? -5.174 -13.879 10.538 1.00 86.00 188 GLY A CA 1
ATOM 1473 C C . GLY A 1 188 ? -4.723 -13.219 9.233 1.00 86.00 188 GLY A C 1
ATOM 1474 O O . GLY A 1 188 ? -3.926 -12.277 9.245 1.00 86.00 188 GLY A O 1
ATOM 1475 N N . ASP A 1 189 ? -5.251 -13.727 8.118 1.00 89.12 189 ASP A N 1
ATOM 1476 C CA . ASP A 1 189 ? -5.016 -13.201 6.772 1.00 89.12 189 ASP A CA 1
ATOM 1477 C C . ASP A 1 189 ? -5.631 -11.811 6.628 1.00 89.12 189 ASP A C 1
ATOM 1479 O O . ASP A 1 189 ? -6.810 -11.587 6.911 1.00 89.12 189 ASP A O 1
ATOM 1483 N N . LEU A 1 190 ? -4.822 -10.877 6.147 1.00 90.50 190 LEU A N 1
ATOM 1484 C CA . LEU A 1 190 ? -5.197 -9.484 5.931 1.00 90.50 190 LEU A CA 1
ATOM 1485 C C . LEU A 1 190 ? -5.331 -9.154 4.437 1.00 90.50 190 LEU A C 1
ATOM 1487 O O . LEU A 1 190 ? -5.673 -8.036 4.068 1.00 90.50 190 LEU A O 1
ATOM 1491 N N . GLY A 1 191 ? -5.066 -10.116 3.561 1.00 90.75 191 GLY A N 1
ATOM 1492 C CA . GLY A 1 191 ? -5.180 -9.988 2.114 1.00 90.75 191 GLY A CA 1
ATOM 1493 C C . GLY A 1 191 ? -4.148 -10.857 1.412 1.00 90.75 191 GLY A C 1
ATOM 1494 O O . GLY A 1 191 ? -3.372 -11.556 2.063 1.00 90.75 191 GLY A O 1
ATOM 1495 N N . TRP A 1 192 ? -4.170 -10.851 0.082 1.00 89.69 192 TRP A N 1
ATOM 1496 C CA . TRP A 1 192 ? -3.248 -11.645 -0.7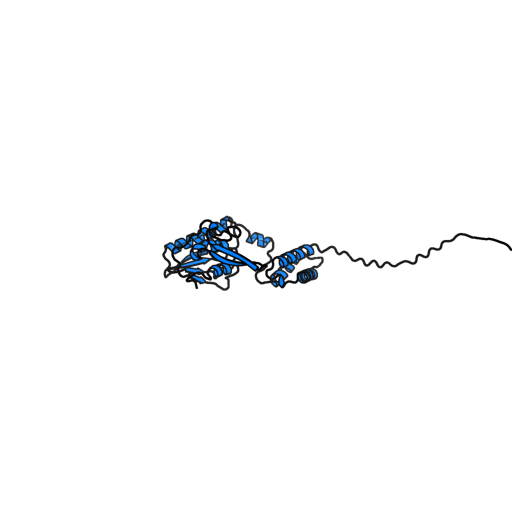21 1.00 89.69 192 TRP A CA 1
ATOM 1497 C C . TRP A 1 192 ? -3.018 -11.043 -2.103 1.00 89.69 192 TRP A C 1
ATOM 1499 O O . TRP A 1 192 ? -3.915 -10.436 -2.694 1.00 89.69 192 TRP A O 1
ATOM 1509 N N . ASP A 1 193 ? -1.840 -11.319 -2.648 1.00 86.69 193 ASP A N 1
ATOM 1510 C CA . ASP A 1 193 ? -1.535 -11.150 -4.061 1.00 86.69 193 ASP A CA 1
ATOM 1511 C C . ASP A 1 193 ? -1.844 -12.443 -4.820 1.00 86.69 193 ASP A C 1
ATOM 1513 O O . ASP A 1 193 ? -1.656 -13.551 -4.313 1.00 86.69 193 ASP A O 1
ATOM 1517 N N . ALA A 1 194 ? -2.331 -12.309 -6.052 1.00 86.94 194 ALA A N 1
ATOM 1518 C CA . ALA A 1 194 ? -2.443 -13.428 -6.980 1.00 86.94 194 ALA A CA 1
ATOM 1519 C C . ALA A 1 194 ? -1.203 -13.451 -7.876 1.00 86.94 194 ALA A C 1
ATOM 1521 O O . ALA A 1 194 ? -0.972 -12.524 -8.657 1.00 86.94 194 ALA A O 1
ATOM 1522 N N . LEU A 1 195 ? -0.414 -14.514 -7.772 1.00 82.56 195 LEU A N 1
ATOM 1523 C CA . LEU A 1 195 ? 0.768 -14.707 -8.595 1.00 82.56 195 LEU A CA 1
ATOM 1524 C C . LEU A 1 195 ? 0.379 -15.159 -10.013 1.00 82.56 195 LEU A C 1
ATOM 1526 O O . LEU A 1 195 ? -0.722 -15.671 -10.237 1.00 82.56 195 LEU A O 1
ATOM 1530 N N . PRO A 1 196 ? 1.269 -14.990 -11.009 1.00 78.62 196 PRO A N 1
ATOM 1531 C CA . PRO A 1 196 ? 0.961 -15.335 -12.396 1.00 78.62 196 PRO A CA 1
ATOM 1532 C C . PRO A 1 196 ? 0.599 -16.809 -12.657 1.00 78.62 196 PRO A C 1
ATOM 1534 O O . PRO A 1 196 ? 0.064 -17.128 -13.719 1.00 78.62 196 PRO A O 1
ATOM 1537 N N . ASP A 1 197 ? 0.961 -17.719 -11.755 1.00 82.12 197 ASP A N 1
ATOM 1538 C CA . ASP A 1 197 ? 0.600 -19.143 -11.788 1.00 82.12 197 ASP A CA 1
ATOM 1539 C C . ASP A 1 197 ? -0.728 -19.448 -11.062 1.00 82.12 197 ASP A C 1
ATOM 1541 O O . ASP A 1 197 ? -1.152 -20.600 -11.000 1.00 82.12 197 ASP A O 1
ATOM 1545 N N . GLY A 1 198 ? -1.405 -18.418 -10.548 1.00 82.62 198 GLY A N 1
ATOM 1546 C CA . GLY A 1 198 ? -2.663 -18.514 -9.815 1.00 82.62 198 GLY A CA 1
ATOM 1547 C C . GLY A 1 198 ? -2.500 -18.810 -8.325 1.00 82.62 198 GLY A C 1
ATOM 1548 O O . GLY A 1 198 ? -3.508 -18.845 -7.613 1.00 82.62 198 GLY A O 1
ATOM 1549 N N . THR A 1 199 ? -1.271 -19.000 -7.838 1.00 86.88 199 THR A N 1
ATOM 1550 C CA . THR A 1 199 ? -1.024 -19.148 -6.402 1.00 86.88 199 THR A CA 1
ATOM 1551 C C . THR A 1 199 ? -1.334 -17.841 -5.675 1.00 86.88 199 THR A C 1
ATOM 1553 O O . THR A 1 199 ? -1.219 -16.746 -6.233 1.00 86.88 199 THR A O 1
ATOM 1556 N N . ARG A 1 200 ? -1.809 -17.954 -4.433 1.00 87.31 200 ARG A N 1
ATOM 1557 C CA . ARG A 1 200 ? -2.073 -16.799 -3.573 1.00 87.31 200 ARG A CA 1
ATOM 1558 C C . ARG A 1 200 ? -0.904 -16.626 -2.628 1.00 87.31 200 ARG A C 1
ATOM 1560 O O . ARG A 1 200 ? -0.447 -17.605 -2.050 1.00 87.31 200 ARG A O 1
ATOM 1567 N N . GLN A 1 201 ? -0.468 -15.389 -2.467 1.00 85.12 201 GLN A N 1
ATOM 1568 C CA . GLN A 1 201 ? 0.541 -15.014 -1.495 1.00 85.12 201 GLN A CA 1
ATOM 1569 C C . GLN A 1 201 ? -0.101 -14.087 -0.473 1.00 85.12 201 GLN A C 1
ATOM 1571 O O . GLN A 1 201 ? -0.383 -12.930 -0.783 1.00 85.12 201 GLN A O 1
ATOM 1576 N N . ALA A 1 202 ? -0.381 -14.608 0.719 1.00 86.38 202 ALA A N 1
ATOM 1577 C CA . ALA A 1 202 ? -1.052 -13.849 1.763 1.00 86.38 202 ALA A CA 1
ATOM 1578 C C . ALA A 1 202 ? -0.090 -12.916 2.511 1.00 86.38 202 ALA A C 1
ATOM 1580 O O . ALA A 1 202 ? 1.075 -13.240 2.742 1.00 86.38 202 ALA A O 1
ATOM 1581 N N . TRP A 1 203 ? -0.609 -11.776 2.965 1.00 87.00 203 TRP A N 1
ATOM 1582 C CA . TRP A 1 203 ? -0.036 -11.033 4.085 1.00 87.00 203 TRP A CA 1
ATOM 1583 C C . TRP A 1 203 ? -0.967 -11.167 5.286 1.00 87.00 203 TRP A C 1
ATOM 1585 O O . TRP A 1 203 ? -2.189 -11.099 5.161 1.00 87.00 203 TRP A O 1
ATOM 1595 N N . TRP A 1 204 ? -0.390 -11.366 6.464 1.00 86.38 204 TRP A N 1
ATOM 1596 C CA . TRP A 1 204 ? -1.129 -11.779 7.653 1.00 86.38 204 TRP A CA 1
ATOM 1597 C C . TRP A 1 204 ? -0.538 -11.158 8.915 1.00 86.38 204 TRP A C 1
ATOM 1599 O O . TRP A 1 204 ? 0.633 -10.778 8.967 1.00 86.38 204 TRP A O 1
ATOM 1609 N N . TYR A 1 205 ? -1.363 -11.056 9.954 1.00 86.44 205 TYR A N 1
ATOM 1610 C CA . TYR A 1 205 ? -0.953 -10.602 11.279 1.00 86.44 205 TYR A CA 1
ATOM 1611 C C . TYR A 1 205 ? -1.275 -11.677 12.303 1.00 86.44 205 TYR A C 1
ATOM 1613 O O . TYR A 1 205 ? -2.430 -11.867 12.644 1.00 86.44 205 TYR A O 1
ATOM 1621 N N . CYS A 1 206 ? -0.270 -12.378 12.816 1.00 81.00 206 CYS A N 1
ATOM 1622 C CA . CYS A 1 206 ? -0.382 -13.267 13.973 1.00 81.00 206 CYS A CA 1
ATOM 1623 C C . CYS A 1 206 ? 1.019 -13.653 14.454 1.00 81.00 206 CYS A C 1
ATOM 1625 O O . CYS A 1 206 ? 2.025 -13.158 13.943 1.00 81.00 206 CYS A O 1
ATOM 1627 N N . ARG A 1 207 ? 1.119 -14.533 15.452 1.00 77.44 207 ARG A N 1
ATOM 1628 C CA . ARG A 1 207 ? 2.406 -15.154 15.769 1.00 77.44 207 ARG A CA 1
ATOM 1629 C C . ARG A 1 207 ? 2.743 -16.097 14.617 1.00 77.44 207 ARG A C 1
ATOM 1631 O O . ARG A 1 207 ? 1.867 -16.821 14.161 1.00 77.44 207 ARG A O 1
ATOM 1638 N N . ALA A 1 208 ? 4.002 -16.139 14.190 1.00 75.62 208 ALA A N 1
ATOM 1639 C CA . ALA A 1 208 ? 4.412 -17.000 13.076 1.00 75.62 208 ALA A CA 1
ATOM 1640 C C . ALA A 1 208 ? 4.077 -18.488 13.293 1.00 75.62 208 ALA A C 1
ATOM 1642 O O . ALA A 1 208 ? 3.689 -19.169 12.355 1.00 75.62 208 ALA A O 1
ATOM 1643 N N . ALA A 1 209 ? 4.170 -18.977 14.535 1.00 74.94 209 ALA A N 1
ATOM 1644 C CA . ALA A 1 209 ? 3.790 -20.348 14.892 1.00 74.94 209 ALA A CA 1
ATOM 1645 C C . ALA A 1 209 ? 2.283 -20.635 14.749 1.00 74.94 209 ALA A C 1
ATOM 1647 O O . ALA A 1 209 ? 1.891 -21.796 14.685 1.00 74.94 209 ALA A O 1
ATOM 1648 N N . ASP A 1 210 ? 1.459 -19.587 14.708 1.00 75.62 210 ASP A N 1
ATOM 1649 C CA . ASP A 1 210 ? 0.003 -19.677 14.624 1.00 75.62 210 ASP A CA 1
ATOM 1650 C C . ASP A 1 210 ? -0.488 -19.503 13.163 1.00 75.62 210 ASP A C 1
ATOM 1652 O O . ASP A 1 210 ? -1.688 -19.610 12.914 1.00 75.62 210 ASP A O 1
ATOM 1656 N N . HIS A 1 211 ? 0.414 -19.255 12.194 1.00 75.56 211 HIS A N 1
ATOM 1657 C CA . HIS A 1 211 ? 0.085 -19.118 10.769 1.00 75.56 211 HIS A CA 1
ATOM 1658 C C . HIS A 1 211 ? 0.406 -20.398 9.970 1.00 75.56 211 HIS A C 1
ATOM 1660 O O . HIS A 1 211 ? 1.531 -20.894 10.074 1.00 75.56 211 HIS A O 1
ATOM 1666 N N . PRO A 1 212 ? -0.503 -20.905 9.109 1.00 72.44 212 PRO A N 1
ATOM 1667 C CA . PRO A 1 212 ? -0.273 -22.125 8.324 1.00 72.44 212 PRO A CA 1
ATOM 1668 C C . PRO A 1 212 ? 0.951 -22.079 7.398 1.00 72.44 212 PRO A C 1
ATOM 1670 O O . PRO A 1 212 ? 1.590 -23.105 7.182 1.00 72.44 212 PRO A O 1
ATOM 1673 N N . GLU A 1 213 ? 1.283 -20.903 6.858 1.00 67.50 213 GLU A N 1
ATOM 1674 C CA . GLU A 1 213 ? 2.404 -20.724 5.918 1.00 67.50 213 GLU A CA 1
ATOM 1675 C C . GLU A 1 213 ? 3.761 -20.464 6.607 1.00 67.50 213 GLU A C 1
ATOM 1677 O O . GLU A 1 213 ? 4.786 -20.368 5.937 1.00 67.50 213 GLU A O 1
ATOM 1682 N N . GLY A 1 214 ? 3.809 -20.367 7.942 1.00 59.78 214 GLY A N 1
ATOM 1683 C CA . GLY A 1 214 ? 5.056 -20.101 8.668 1.00 59.78 214 GLY A CA 1
ATOM 1684 C C . GLY A 1 214 ? 5.693 -18.740 8.338 1.00 59.78 214 GLY A C 1
ATOM 1685 O O . GLY A 1 214 ? 5.011 -17.797 7.954 1.00 59.78 214 GLY A O 1
ATOM 1686 N N . ALA A 1 215 ? 7.010 -18.604 8.546 1.00 57.00 215 ALA A N 1
ATOM 1687 C CA . ALA A 1 215 ? 7.720 -17.315 8.536 1.00 57.00 215 ALA A CA 1
ATOM 1688 C C . ALA A 1 215 ? 8.195 -16.822 7.153 1.00 57.00 215 ALA A C 1
ATOM 1690 O O . ALA A 1 215 ? 8.731 -15.713 7.065 1.00 57.00 215 ALA A O 1
ATOM 1691 N N . ASP A 1 216 ? 8.026 -17.614 6.092 1.00 43.53 216 ASP A N 1
ATOM 1692 C CA . ASP A 1 216 ? 8.845 -17.470 4.880 1.00 43.53 216 ASP A CA 1
ATOM 1693 C C . ASP A 1 216 ? 8.504 -16.262 3.998 1.00 43.53 216 ASP A C 1
ATOM 1695 O O . ASP A 1 216 ? 9.310 -15.883 3.149 1.00 43.53 216 ASP A O 1
ATOM 1699 N N . HIS A 1 217 ? 7.380 -15.577 4.225 1.00 50.69 217 HIS A N 1
ATOM 1700 C CA . HIS A 1 217 ? 6.938 -14.521 3.309 1.00 50.69 217 HIS A CA 1
ATOM 1701 C C . HIS A 1 217 ? 6.482 -13.217 3.971 1.00 50.69 217 HIS A C 1
ATOM 1703 O O . HIS A 1 217 ? 5.725 -12.477 3.362 1.00 50.69 217 HIS A O 1
ATOM 1709 N N . ILE A 1 218 ? 7.073 -12.889 5.136 1.00 52.81 218 ILE A N 1
ATOM 1710 C CA . ILE A 1 218 ? 6.969 -11.640 5.935 1.00 52.81 218 ILE A CA 1
ATOM 1711 C C . ILE A 1 218 ? 6.246 -11.886 7.265 1.00 52.81 218 ILE A C 1
ATOM 1713 O O . ILE A 1 218 ? 5.031 -11.779 7.390 1.00 52.81 218 ILE A O 1
ATOM 1717 N N . THR A 1 219 ? 7.032 -12.157 8.311 1.00 54.56 219 THR A N 1
ATOM 1718 C CA . THR A 1 219 ? 6.544 -12.109 9.696 1.00 54.56 219 THR A CA 1
ATOM 1719 C C . THR A 1 219 ? 6.456 -10.649 10.132 1.00 54.56 219 THR A C 1
ATOM 1721 O O . THR A 1 219 ? 7.477 -10.018 10.406 1.00 54.56 219 THR A O 1
ATOM 1724 N N . LEU A 1 220 ? 5.240 -10.106 10.196 1.00 60.28 220 LEU A N 1
ATOM 1725 C CA . LEU A 1 220 ? 5.019 -8.700 10.541 1.00 60.28 220 LEU A CA 1
ATOM 1726 C C . LEU A 1 220 ? 5.396 -8.357 11.985 1.00 60.28 220 LEU A C 1
ATOM 1728 O O . LEU A 1 220 ? 5.814 -7.230 12.243 1.00 60.28 220 LEU A O 1
ATOM 1732 N N . VAL A 1 221 ? 5.281 -9.303 12.927 1.00 59.03 221 VAL A N 1
ATOM 1733 C CA . VAL A 1 221 ? 5.628 -9.060 14.335 1.00 59.03 221 VAL A CA 1
ATOM 1734 C C . VAL A 1 221 ? 6.110 -10.335 15.024 1.00 59.03 221 VAL A C 1
ATOM 1736 O O . VAL A 1 221 ? 5.541 -11.410 14.854 1.00 59.03 221 VAL A O 1
ATOM 1739 N N . ARG A 1 222 ? 7.137 -10.210 15.872 1.00 62.19 222 ARG A N 1
ATOM 1740 C CA . ARG A 1 222 ? 7.582 -11.295 16.769 1.00 62.19 222 ARG A CA 1
ATOM 1741 C C . ARG A 1 222 ? 6.572 -11.586 17.892 1.00 62.19 222 ARG A C 1
ATOM 1743 O O . ARG A 1 222 ? 6.452 -12.730 18.319 1.00 62.19 222 ARG A O 1
ATOM 1750 N N . SER A 1 223 ? 5.834 -10.562 18.326 1.00 70.44 223 SER A N 1
ATOM 1751 C CA . SER A 1 223 ? 4.837 -10.605 19.403 1.00 70.44 223 SER A CA 1
ATOM 1752 C C . SER A 1 223 ? 3.577 -9.819 19.007 1.00 70.44 223 SER A C 1
ATOM 1754 O O . SER A 1 223 ? 3.554 -8.602 19.188 1.00 70.44 223 SER A O 1
ATOM 1756 N N . PRO A 1 224 ? 2.535 -10.462 18.448 1.00 79.06 224 PRO A N 1
ATOM 1757 C CA . PRO A 1 224 ? 1.287 -9.774 18.125 1.00 79.06 224 PRO A CA 1
ATOM 1758 C C . PRO A 1 224 ? 0.580 -9.291 19.398 1.00 79.06 224 PRO A C 1
ATOM 1760 O O . PRO A 1 224 ? 0.646 -9.936 20.447 1.00 79.06 224 PRO A O 1
ATOM 1763 N N . VAL A 1 225 ? -0.143 -8.181 19.285 1.00 83.81 225 VAL A N 1
ATOM 1764 C CA . VAL A 1 225 ? -0.990 -7.630 20.340 1.00 83.81 225 VAL A CA 1
ATOM 1765 C C . VAL A 1 225 ? -2.435 -7.687 19.871 1.00 83.81 225 VAL A C 1
ATOM 1767 O O . VAL A 1 225 ? -2.764 -7.236 18.778 1.00 83.81 225 VAL A O 1
ATOM 1770 N N . VAL A 1 226 ? -3.299 -8.245 20.711 1.00 82.19 226 VAL A N 1
ATOM 1771 C CA . VAL A 1 226 ? -4.731 -8.380 20.443 1.00 82.19 226 VAL A CA 1
ATOM 1772 C C . VAL A 1 226 ? -5.480 -7.485 21.422 1.00 82.19 226 VAL A C 1
ATOM 1774 O O . VAL A 1 226 ? -5.246 -7.557 22.629 1.00 82.19 226 VAL A O 1
ATOM 1777 N N . LEU A 1 227 ? -6.362 -6.626 20.909 1.00 86.94 227 LEU A N 1
ATOM 1778 C CA . LEU A 1 227 ? -7.252 -5.840 21.760 1.00 86.94 227 LEU A CA 1
ATOM 1779 C C . LEU A 1 227 ? -8.381 -6.724 22.313 1.00 86.94 227 LEU A C 1
ATOM 1781 O O . LEU A 1 227 ? -8.875 -7.592 21.593 1.00 86.94 227 LEU A O 1
ATOM 1785 N N . PRO A 1 228 ? -8.829 -6.494 23.561 1.00 83.75 228 PRO A N 1
ATOM 1786 C CA . PRO A 1 228 ? -9.892 -7.294 24.173 1.00 83.75 228 PRO A CA 1
ATOM 1787 C C . PRO A 1 228 ? -11.254 -7.087 23.495 1.00 83.75 228 PRO A C 1
ATOM 1789 O O . PRO A 1 228 ? -12.065 -8.008 23.455 1.00 83.75 228 PRO A O 1
ATOM 1792 N N . ASP A 1 229 ? -11.487 -5.899 22.927 1.00 86.94 229 ASP A N 1
ATOM 1793 C CA . ASP A 1 229 ? -12.760 -5.509 22.329 1.00 86.94 229 ASP A CA 1
ATOM 1794 C C . ASP A 1 229 ? -12.608 -5.148 20.847 1.00 86.94 229 ASP A C 1
ATOM 1796 O O . ASP A 1 229 ? -11.721 -4.388 20.450 1.00 86.94 229 ASP A O 1
ATOM 1800 N N . THR A 1 230 ? -13.556 -5.600 20.020 1.00 90.06 230 THR A N 1
ATOM 1801 C CA . THR A 1 230 ? -13.675 -5.151 18.624 1.00 90.06 230 THR A CA 1
ATOM 1802 C C . THR A 1 230 ? -14.592 -3.931 18.533 1.00 90.06 230 THR A C 1
ATOM 1804 O O . THR A 1 230 ? -15.818 -4.037 18.391 1.00 90.06 230 THR A O 1
ATOM 1807 N N . LEU A 1 231 ? -13.993 -2.743 18.620 1.00 95.19 231 LEU A N 1
ATOM 1808 C CA . LEU A 1 231 ? -14.698 -1.475 18.422 1.00 95.19 231 LEU A CA 1
ATOM 1809 C C . LEU A 1 231 ? -15.042 -1.244 16.936 1.00 95.19 231 LEU A C 1
ATOM 1811 O O . LEU A 1 231 ? -14.320 -1.736 16.059 1.00 95.19 231 LEU A O 1
ATOM 1815 N N . PRO A 1 232 ? -16.105 -0.474 16.628 1.00 96.94 232 PRO A N 1
ATOM 1816 C CA . PRO A 1 232 ? -16.378 -0.034 15.266 1.00 96.94 232 PRO A CA 1
ATOM 1817 C C . PRO A 1 232 ? -15.190 0.711 14.656 1.00 96.94 232 PRO A C 1
ATOM 1819 O O . PRO A 1 232 ? -14.524 1.474 15.355 1.00 96.94 232 PRO A O 1
ATOM 1822 N N . ALA A 1 233 ? -14.953 0.527 13.362 1.00 97.38 233 ALA A N 1
ATOM 1823 C CA . ALA A 1 233 ? -13.948 1.273 12.613 1.00 97.38 233 ALA A CA 1
ATOM 1824 C C . ALA A 1 233 ? -14.557 1.866 11.338 1.00 97.38 233 ALA A C 1
ATOM 1826 O O . ALA A 1 233 ? -15.423 1.253 10.718 1.00 97.38 233 ALA A O 1
ATOM 1827 N N . VAL A 1 234 ? -14.101 3.053 10.954 1.00 97.88 234 VAL A N 1
ATOM 1828 C CA . VAL A 1 234 ? -14.396 3.674 9.660 1.00 97.88 234 VAL A CA 1
ATOM 1829 C C . VAL A 1 234 ? -13.079 3.914 8.942 1.00 97.88 234 VAL A C 1
ATOM 1831 O O . VAL A 1 234 ? -12.184 4.530 9.524 1.00 97.88 234 VAL A O 1
ATOM 1834 N N . VAL A 1 235 ? -12.955 3.455 7.698 1.00 98.38 235 VAL A N 1
ATOM 1835 C CA . VAL A 1 235 ? -11.748 3.651 6.883 1.00 98.38 235 VAL A CA 1
ATOM 1836 C C . VAL A 1 235 ? -11.999 4.738 5.843 1.00 98.38 235 VAL A C 1
ATOM 1838 O O . VAL A 1 235 ? -12.859 4.616 4.976 1.00 98.38 235 VAL A O 1
ATOM 1841 N N . LEU A 1 236 ? -11.238 5.829 5.916 1.00 98.38 236 LEU A N 1
ATOM 1842 C CA . LEU A 1 236 ? -11.300 6.917 4.949 1.00 98.38 236 LEU A CA 1
ATOM 1843 C C . LEU A 1 236 ? -10.254 6.706 3.858 1.00 98.38 236 LEU A C 1
ATOM 1845 O O . LEU A 1 236 ? -9.053 6.792 4.112 1.00 98.38 236 LEU A O 1
ATOM 1849 N N . ILE A 1 237 ? -10.726 6.522 2.631 1.00 97.81 237 ILE A N 1
ATOM 1850 C CA . ILE A 1 237 ? -9.910 6.509 1.415 1.00 97.81 237 ILE A CA 1
ATOM 1851 C C . ILE A 1 237 ? -10.178 7.771 0.593 1.00 97.81 237 ILE A C 1
ATOM 1853 O O . ILE A 1 237 ? -11.236 8.395 0.701 1.00 97.81 237 ILE A O 1
ATOM 1857 N N . GLY A 1 238 ? -9.198 8.199 -0.194 1.00 95.56 238 GLY A N 1
ATOM 1858 C CA . GLY A 1 238 ? -9.272 9.415 -0.999 1.00 95.56 238 GLY A CA 1
ATOM 1859 C C . GLY A 1 238 ? -8.619 9.227 -2.360 1.00 95.56 238 GLY A C 1
ATOM 1860 O O . GLY A 1 238 ? -8.028 8.193 -2.637 1.00 95.56 238 GLY A O 1
ATOM 1861 N N . GLN A 1 239 ? -8.669 10.261 -3.202 1.00 95.94 239 GLN A N 1
ATOM 1862 C CA . GLN A 1 239 ? -8.107 10.217 -4.563 1.00 95.94 239 GLN A CA 1
ATOM 1863 C C . GLN A 1 239 ? -6.594 9.943 -4.609 1.00 95.94 239 GLN A C 1
ATOM 1865 O O . GLN A 1 239 ? -6.059 9.638 -5.669 1.00 95.94 239 GLN A O 1
ATOM 1870 N N . ARG A 1 240 ? -5.896 10.104 -3.479 1.00 95.19 240 ARG A N 1
ATOM 1871 C CA . ARG A 1 240 ? -4.462 9.834 -3.350 1.00 95.19 240 ARG A CA 1
ATOM 1872 C C . ARG A 1 240 ? -4.158 8.491 -2.688 1.00 95.19 240 ARG A C 1
ATOM 1874 O O . ARG A 1 240 ? -2.982 8.155 -2.594 1.00 95.19 240 ARG A O 1
ATOM 1881 N N . THR A 1 241 ? -5.165 7.763 -2.204 1.00 97.19 241 THR A N 1
ATOM 1882 C CA . THR A 1 241 ? -4.963 6.407 -1.688 1.00 97.19 241 THR A CA 1
ATOM 1883 C C . THR A 1 241 ? -4.524 5.517 -2.849 1.00 97.19 241 THR A C 1
ATOM 1885 O O . THR A 1 241 ? -5.232 5.454 -3.848 1.00 97.19 241 THR A O 1
ATOM 1888 N N . GLY A 1 242 ? -3.348 4.892 -2.752 1.00 95.00 242 GLY A N 1
ATOM 1889 C CA . GLY A 1 242 ? -2.758 4.152 -3.872 1.00 95.00 242 GLY A CA 1
ATOM 1890 C C . GLY A 1 242 ? -1.784 3.056 -3.440 1.00 95.00 242 GLY A C 1
ATOM 1891 O O . GLY A 1 242 ? -1.167 3.158 -2.380 1.00 95.00 242 GLY A O 1
ATOM 1892 N N . SER A 1 243 ? -1.596 2.037 -4.280 1.00 93.94 243 SER A N 1
ATOM 1893 C CA . SER A 1 243 ? -0.599 0.968 -4.109 1.00 93.94 243 SER A CA 1
ATOM 1894 C C . SER A 1 243 ? -0.711 0.286 -2.734 1.00 93.94 243 SER A C 1
ATOM 1896 O O . SER A 1 243 ? -1.804 -0.087 -2.315 1.00 93.94 243 SER A O 1
ATOM 1898 N N . GLY A 1 244 ? 0.383 0.175 -1.972 1.00 92.88 244 GLY A N 1
ATOM 1899 C CA . GLY A 1 244 ? 0.366 -0.336 -0.595 1.00 92.88 244 GLY A CA 1
ATOM 1900 C C . GLY A 1 244 ? -0.652 0.345 0.340 1.00 92.88 244 GLY A C 1
ATOM 1901 O O . GLY A 1 244 ? -1.094 -0.263 1.308 1.00 92.88 244 GLY A O 1
ATOM 1902 N N . GLY A 1 245 ? -1.084 1.577 0.045 1.00 95.75 245 GLY A N 1
ATOM 1903 C CA . GLY A 1 245 ? -2.143 2.267 0.782 1.00 95.75 245 GLY A CA 1
ATOM 1904 C C . GLY A 1 245 ? -3.534 1.701 0.481 1.00 95.75 245 GLY A C 1
ATOM 1905 O O . GLY A 1 245 ? -4.368 1.621 1.381 1.00 95.75 245 GLY A O 1
ATOM 1906 N N . GLU A 1 246 ? -3.773 1.254 -0.755 1.00 96.75 246 GLU A N 1
ATOM 1907 C CA . GLU A 1 246 ? -4.984 0.511 -1.129 1.00 96.75 246 GLU A CA 1
ATOM 1908 C C . GLU A 1 246 ? -4.975 -0.876 -0.489 1.00 96.75 246 GLU A C 1
ATOM 1910 O O . GLU A 1 246 ? -5.979 -1.278 0.088 1.00 96.75 246 GLU A O 1
ATOM 1915 N N . ALA A 1 247 ? -3.841 -1.579 -0.506 1.00 95.12 247 ALA A N 1
ATOM 1916 C CA . ALA A 1 247 ? -3.716 -2.882 0.146 1.00 95.12 247 ALA A CA 1
ATOM 1917 C C . ALA A 1 247 ? -3.914 -2.804 1.673 1.00 95.12 247 ALA A C 1
ATOM 1919 O O . ALA A 1 247 ? -4.619 -3.632 2.259 1.00 95.12 247 ALA A O 1
ATOM 1920 N N . LEU A 1 248 ? -3.412 -1.742 2.314 1.00 95.56 248 LEU A N 1
ATOM 1921 C CA . LEU A 1 248 ? -3.705 -1.446 3.716 1.00 95.56 248 LEU A CA 1
ATOM 1922 C C . LEU A 1 248 ? -5.202 -1.198 3.956 1.00 95.56 248 LEU A C 1
ATOM 1924 O O . LEU A 1 248 ? -5.754 -1.702 4.931 1.00 95.56 248 LEU A O 1
ATOM 1928 N N . ALA A 1 249 ? -5.878 -0.458 3.071 1.00 97.12 249 ALA A N 1
ATOM 1929 C CA . ALA A 1 249 ? -7.323 -0.241 3.160 1.00 97.12 249 ALA A CA 1
ATOM 1930 C C . ALA A 1 249 ? -8.112 -1.548 2.968 1.00 97.12 249 ALA A C 1
ATOM 1932 O O . ALA A 1 249 ? -9.040 -1.826 3.727 1.00 97.12 249 ALA A O 1
ATOM 1933 N N . MET A 1 250 ? -7.712 -2.379 2.000 1.00 96.12 250 MET A N 1
ATOM 1934 C CA . MET A 1 250 ? -8.314 -3.691 1.749 1.00 96.12 250 MET A CA 1
ATOM 1935 C C . MET A 1 250 ? -8.188 -4.627 2.949 1.00 96.12 250 MET A C 1
ATOM 1937 O O . MET A 1 250 ? -9.085 -5.430 3.175 1.00 96.12 250 MET A O 1
ATOM 1941 N N . SER A 1 251 ? -7.149 -4.469 3.770 1.00 95.19 251 SER A N 1
ATOM 1942 C CA . SER A 1 251 ? -6.951 -5.285 4.975 1.00 95.19 251 SER A CA 1
ATOM 1943 C C . SER A 1 251 ? -8.033 -5.095 6.043 1.00 95.19 251 SER A C 1
ATOM 1945 O O . SER A 1 251 ? -8.175 -5.914 6.944 1.00 95.19 251 SER A O 1
ATOM 1947 N N . PHE A 1 252 ? -8.836 -4.034 5.938 1.00 95.81 252 PHE A N 1
ATOM 1948 C CA . PHE A 1 252 ? -10.005 -3.819 6.787 1.00 95.81 252 PHE A CA 1
ATOM 1949 C C . PHE A 1 252 ? -11.291 -4.457 6.232 1.00 95.81 252 PHE A C 1
ATOM 1951 O O . PHE A 1 252 ? -12.303 -4.505 6.939 1.00 95.81 252 PHE A O 1
ATOM 1958 N N . ILE A 1 253 ? -11.287 -4.955 4.992 1.00 92.88 253 ILE A N 1
ATOM 1959 C CA . ILE A 1 253 ? -12.430 -5.665 4.407 1.00 92.88 253 ILE A CA 1
ATOM 1960 C C . ILE A 1 253 ? -12.598 -7.001 5.136 1.00 92.88 253 ILE A C 1
ATOM 1962 O O . ILE A 1 253 ? -11.647 -7.741 5.347 1.00 92.88 253 ILE A O 1
ATOM 1966 N N . GLY A 1 254 ? -13.828 -7.311 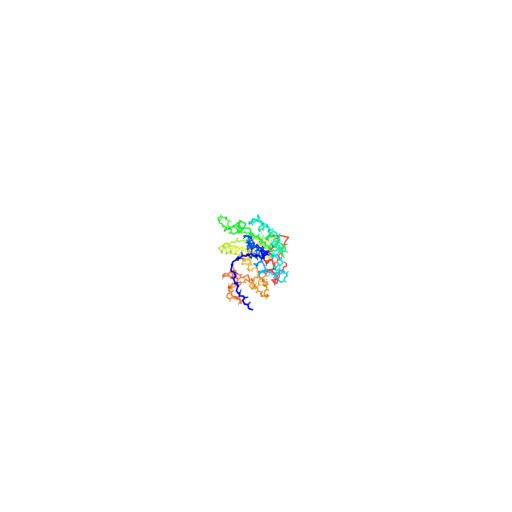5.550 1.00 88.56 254 GLY A N 1
ATOM 1967 C CA . GLY A 1 254 ? -14.132 -8.525 6.317 1.00 88.56 254 GLY A CA 1
ATOM 1968 C C . GLY A 1 254 ? -13.901 -8.393 7.826 1.00 88.56 254 GLY A C 1
ATOM 1969 O O . GLY A 1 254 ? -14.475 -9.172 8.588 1.00 88.56 254 GLY A O 1
ATOM 1970 N N . ARG A 1 255 ? -13.179 -7.363 8.291 1.00 92.12 255 ARG A N 1
ATOM 1971 C CA . ARG A 1 255 ? -13.062 -7.055 9.723 1.00 92.12 255 ARG A CA 1
ATOM 1972 C C . ARG A 1 255 ? -14.444 -6.684 10.297 1.00 92.12 255 ARG A C 1
ATOM 1974 O O . ARG A 1 255 ? -15.055 -5.721 9.813 1.00 92.12 255 ARG A O 1
ATOM 1981 N N . PRO A 1 256 ? -14.934 -7.345 11.365 1.00 90.81 256 PRO A N 1
ATOM 1982 C CA . PRO A 1 256 ? -16.236 -7.041 11.953 1.00 90.81 256 PRO A CA 1
ATOM 1983 C C . PRO A 1 256 ? -16.394 -5.572 12.363 1.00 90.81 256 PRO A C 1
ATOM 1985 O O . PRO A 1 256 ? -15.474 -4.950 12.892 1.00 90.81 256 PRO A O 1
ATOM 1988 N N . ARG A 1 257 ? -17.606 -5.031 12.180 1.00 93.06 257 ARG A N 1
ATOM 1989 C CA . ARG A 1 257 ? -17.974 -3.648 12.551 1.00 93.06 257 ARG A CA 1
ATOM 1990 C C . ARG A 1 257 ? -17.113 -2.576 11.863 1.00 93.06 257 ARG A C 1
ATOM 1992 O O . ARG A 1 257 ? -16.841 -1.537 12.462 1.00 93.06 257 ARG A O 1
ATOM 1999 N N . THR A 1 258 ? -16.716 -2.814 10.619 1.00 93.75 258 THR A N 1
ATOM 2000 C CA . THR A 1 258 ? -15.960 -1.849 9.809 1.00 93.75 258 THR A CA 1
ATOM 2001 C C . THR A 1 258 ? -16.833 -1.274 8.698 1.00 93.75 258 THR A C 1
ATOM 2003 O O . THR A 1 258 ? -17.684 -1.987 8.161 1.00 93.75 258 THR A O 1
ATOM 20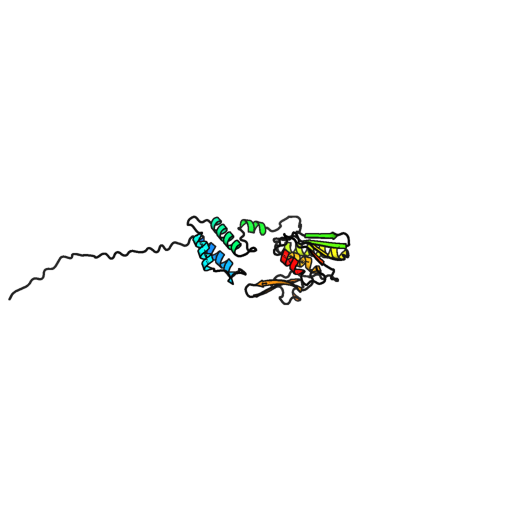06 N N . ARG A 1 259 ? -16.664 0.014 8.391 1.00 84.56 259 ARG A N 1
ATOM 2007 C CA . ARG A 1 259 ? -17.323 0.712 7.281 1.00 84.56 259 ARG A CA 1
ATOM 2008 C C . ARG A 1 259 ? -16.330 1.487 6.433 1.00 84.56 259 ARG A C 1
ATOM 2010 O O . ARG A 1 259 ? -15.317 1.957 7.001 1.00 84.56 259 ARG A O 1
#